Protein AF-A0A4R7STD0-F1 (afdb_monomer_lite)

Radius of gyration: 42.67 Å; chains: 1; bounding box: 155×60×83 Å

pLDDT: mean 72.39, std 19.81, range [34.66, 95.19]

Organism: NCBI:txid48464

Structure (mmCIF, N/CA/C/O backbone):
data_AF-A0A4R7STD0-F1
#
_entry.id   AF-A0A4R7STD0-F1
#
loop_
_atom_site.group_PDB
_atom_site.id
_atom_site.type_symbol
_atom_site.label_atom_id
_atom_site.label_alt_id
_atom_site.label_comp_id
_atom_site.label_asym_id
_atom_site.label_entity_id
_atom_site.label_seq_id
_atom_site.pdbx_PDB_ins_code
_atom_site.Cartn_x
_atom_site.Cartn_y
_atom_site.Cartn_z
_atom_site.occupancy
_atom_site.B_iso_or_equiv
_atom_site.auth_seq_id
_atom_site.auth_comp_id
_atom_site.auth_asym_id
_atom_site.auth_atom_id
_atom_site.pdbx_PDB_model_num
ATOM 1 N N . MET A 1 1 ? 25.710 -25.353 5.456 1.00 42.81 1 MET A N 1
ATOM 2 C CA . MET A 1 1 ? 26.818 -24.928 6.339 1.00 42.81 1 MET A CA 1
ATOM 3 C C . MET A 1 1 ? 26.276 -23.900 7.325 1.00 42.81 1 MET A C 1
ATOM 5 O O . MET A 1 1 ? 25.866 -22.843 6.861 1.00 42.81 1 MET A O 1
ATOM 9 N N . PRO A 1 2 ? 26.175 -24.199 8.631 1.00 42.47 2 PRO A N 1
ATOM 10 C CA . PRO A 1 2 ? 25.720 -23.225 9.617 1.00 42.47 2 PRO A CA 1
ATOM 11 C C . PRO A 1 2 ? 26.906 -22.432 10.186 1.00 42.47 2 PRO A C 1
ATOM 13 O O . PRO A 1 2 ? 27.923 -23.003 10.577 1.00 42.47 2 PRO A O 1
ATOM 16 N N . TRP A 1 3 ? 26.759 -21.110 10.204 1.00 39.00 3 TRP A N 1
ATOM 17 C CA . TRP A 1 3 ? 27.697 -20.154 10.787 1.00 39.00 3 TRP A CA 1
ATOM 18 C C . TRP A 1 3 ? 27.707 -20.270 12.320 1.00 39.00 3 TRP A C 1
ATOM 20 O O . TRP A 1 3 ? 26.656 -20.193 12.956 1.00 39.00 3 TRP A O 1
ATOM 30 N N . ARG A 1 4 ? 28.898 -20.467 12.901 1.00 36.41 4 ARG A N 1
ATOM 31 C CA . ARG A 1 4 ? 29.167 -20.377 14.345 1.00 36.41 4 ARG A CA 1
ATOM 32 C C . ARG A 1 4 ? 29.350 -18.912 14.738 1.00 36.41 4 ARG A C 1
ATOM 34 O O . ARG A 1 4 ? 30.117 -18.202 14.099 1.00 36.41 4 ARG A O 1
ATOM 41 N N . ASN A 1 5 ? 28.673 -18.505 15.808 1.00 40.28 5 ASN A N 1
ATOM 42 C CA . ASN A 1 5 ? 28.901 -17.244 16.503 1.00 40.28 5 ASN A CA 1
ATOM 43 C C . ASN A 1 5 ? 29.848 -17.500 17.681 1.00 40.28 5 ASN A C 1
ATOM 45 O O . ASN A 1 5 ? 29.424 -18.092 18.671 1.00 40.28 5 ASN A O 1
ATOM 49 N N . ASP A 1 6 ? 31.090 -17.029 17.584 1.00 44.56 6 ASP A N 1
ATOM 50 C CA . ASP A 1 6 ? 32.011 -16.946 18.721 1.00 44.56 6 ASP A CA 1
ATOM 51 C C . ASP A 1 6 ? 32.011 -15.502 19.274 1.00 44.56 6 ASP A C 1
ATOM 53 O O . ASP A 1 6 ? 32.139 -14.553 18.494 1.00 44.56 6 ASP A O 1
ATOM 57 N N . PRO A 1 7 ? 31.861 -15.285 20.595 1.00 48.34 7 PRO A N 1
ATOM 58 C CA . PRO A 1 7 ? 31.954 -13.957 21.200 1.00 48.34 7 PRO A CA 1
ATOM 59 C C . PRO A 1 7 ? 33.411 -13.530 21.472 1.00 48.34 7 PRO A C 1
ATOM 61 O O . PRO A 1 7 ? 34.224 -14.295 21.988 1.00 48.34 7 PRO A O 1
ATOM 64 N N . LEU A 1 8 ? 33.724 -12.267 21.154 1.00 49.31 8 LEU A N 1
ATOM 65 C CA . LEU A 1 8 ? 35.025 -11.615 21.371 1.00 49.31 8 LEU A CA 1
ATOM 66 C C . LEU A 1 8 ? 35.349 -11.391 22.871 1.00 49.31 8 LEU A C 1
ATOM 68 O O . LEU A 1 8 ? 34.441 -11.103 23.656 1.00 49.31 8 LEU A O 1
ATOM 72 N N . PRO A 1 9 ? 36.635 -11.446 23.280 1.00 43.09 9 PRO A N 1
ATOM 73 C CA . PRO A 1 9 ? 37.044 -11.361 24.684 1.00 43.09 9 PRO A CA 1
ATOM 74 C C . PRO A 1 9 ? 37.090 -9.921 25.235 1.00 43.09 9 PRO A C 1
ATOM 76 O O . PRO A 1 9 ? 37.744 -9.030 24.692 1.00 43.09 9 PRO A O 1
ATOM 79 N N . GLN A 1 10 ? 36.434 -9.715 26.382 1.00 46.28 10 GLN A N 1
ATOM 80 C CA . GLN A 1 10 ? 36.361 -8.461 27.146 1.00 46.28 10 GLN A CA 1
ATOM 81 C C . GLN A 1 10 ? 37.536 -8.282 28.134 1.00 46.28 10 GLN A C 1
ATOM 83 O O . GLN A 1 10 ? 37.340 -8.310 29.348 1.00 46.28 10 GLN A O 1
ATOM 88 N N . SER A 1 11 ? 38.768 -8.078 27.660 1.00 47.56 11 SER A N 1
ATOM 89 C CA . SER A 1 11 ? 39.938 -7.927 28.560 1.00 47.56 11 SER A CA 1
ATOM 90 C C . SER A 1 11 ? 40.816 -6.687 28.321 1.00 47.56 11 SER A C 1
ATOM 92 O O . SER A 1 11 ? 41.932 -6.610 28.826 1.00 47.56 11 SER A O 1
ATOM 94 N N . GLY A 1 12 ? 40.315 -5.663 27.618 1.00 45.94 12 GLY A N 1
ATOM 95 C CA . GLY A 1 12 ? 41.112 -4.478 27.251 1.00 45.94 12 GLY A CA 1
ATOM 96 C C . GLY A 1 12 ? 41.129 -3.297 28.236 1.00 45.94 12 GLY A C 1
ATOM 97 O O . GLY A 1 12 ? 41.986 -2.428 28.116 1.00 45.94 12 GLY A O 1
ATOM 98 N N . VAL A 1 13 ? 40.211 -3.216 29.207 1.00 46.31 13 VAL A N 1
ATOM 99 C CA . VAL A 1 13 ? 39.983 -1.952 29.952 1.00 46.31 13 VAL A CA 1
ATOM 100 C C . VAL A 1 13 ? 40.689 -1.900 31.317 1.00 46.31 13 VAL A C 1
ATOM 102 O O . VAL A 1 13 ? 40.977 -0.819 31.827 1.00 46.31 13 VAL A O 1
ATOM 105 N N . LEU A 1 14 ? 41.076 -3.042 31.892 1.00 43.78 14 LEU A N 1
ATOM 106 C CA . LEU A 1 14 ? 41.719 -3.090 33.217 1.00 43.78 14 LEU A CA 1
ATOM 107 C C . LEU A 1 14 ? 43.238 -2.832 33.206 1.00 43.78 14 LEU A C 1
ATOM 109 O O . LEU A 1 14 ? 43.820 -2.582 34.259 1.00 43.78 14 LEU A O 1
ATOM 113 N N . ILE A 1 15 ? 43.883 -2.813 32.036 1.00 46.25 15 ILE A N 1
ATOM 114 C CA . ILE A 1 15 ? 45.347 -2.655 31.930 1.00 46.25 15 ILE A CA 1
ATOM 115 C C . ILE A 1 15 ? 45.779 -1.172 31.970 1.00 46.25 15 ILE A C 1
ATOM 117 O O . ILE A 1 15 ? 46.889 -0.855 32.396 1.00 46.25 15 ILE A O 1
ATOM 121 N N . LEU A 1 16 ? 44.891 -0.227 31.640 1.00 45.09 16 LEU A N 1
ATOM 122 C CA . LEU A 1 16 ? 45.234 1.204 31.578 1.00 45.09 16 LEU A CA 1
ATOM 123 C C . LEU A 1 16 ? 45.226 1.921 32.943 1.00 45.09 16 LEU A C 1
ATOM 125 O O . LEU A 1 16 ? 45.957 2.894 33.125 1.00 45.09 16 LEU A O 1
ATOM 129 N N . ALA A 1 17 ? 44.475 1.426 33.932 1.00 43.72 17 ALA A N 1
ATOM 130 C CA . ALA A 1 17 ? 44.382 2.066 35.250 1.00 43.72 17 ALA A CA 1
ATOM 131 C C . ALA A 1 17 ? 45.596 1.782 36.161 1.00 43.72 17 ALA A C 1
ATOM 133 O O . ALA A 1 17 ? 45.966 2.621 36.985 1.00 43.72 17 ALA A O 1
ATOM 134 N N . ALA A 1 18 ? 46.267 0.637 35.990 1.00 46.09 18 ALA A N 1
ATOM 135 C CA . ALA A 1 18 ? 47.443 0.278 36.788 1.00 46.09 18 ALA A CA 1
ATOM 136 C C . ALA A 1 18 ? 48.702 1.075 36.387 1.00 46.09 18 ALA A C 1
ATOM 138 O O . ALA A 1 18 ? 49.561 1.353 37.225 1.00 46.09 18 ALA A O 1
ATOM 139 N N . SER A 1 19 ? 48.793 1.520 35.128 1.00 44.66 19 SER A N 1
ATOM 140 C CA . SER A 1 19 ? 50.001 2.168 34.604 1.00 44.66 19 SER A CA 1
ATOM 141 C C . SER A 1 19 ? 50.164 3.639 35.024 1.00 44.66 19 SER A C 1
ATOM 143 O O . SER A 1 19 ? 51.276 4.167 34.970 1.00 44.66 19 SER A O 1
ATOM 145 N N . PHE A 1 20 ? 49.098 4.310 35.477 1.00 42.81 20 PHE A N 1
ATOM 146 C CA . PHE A 1 20 ? 49.164 5.721 35.887 1.00 42.81 20 PHE A CA 1
ATOM 147 C C . PHE A 1 20 ? 49.632 5.893 37.342 1.00 42.81 20 PHE A C 1
ATOM 149 O O . PHE A 1 20 ? 50.369 6.827 37.657 1.00 42.81 20 PHE A O 1
ATOM 156 N N . LYS A 1 21 ? 49.288 4.944 38.224 1.00 45.09 21 LYS A N 1
ATOM 157 C CA . LYS A 1 21 ? 49.660 4.986 39.650 1.00 45.09 21 LYS A CA 1
ATOM 158 C C . LYS A 1 21 ? 51.155 4.713 39.874 1.00 45.09 21 LYS A C 1
ATOM 160 O O . LYS A 1 21 ? 51.755 5.290 40.775 1.00 45.09 21 LYS A O 1
ATOM 165 N N . ALA A 1 22 ? 51.777 3.917 39.002 1.00 46.56 22 ALA A N 1
ATOM 166 C CA . ALA A 1 22 ? 53.214 3.645 39.049 1.00 46.56 22 ALA A CA 1
ATOM 167 C C . ALA A 1 22 ? 54.076 4.852 38.622 1.00 46.56 22 ALA A C 1
ATOM 169 O O . ALA A 1 22 ? 55.143 5.069 39.187 1.00 46.56 22 ALA A O 1
ATOM 170 N N . ARG A 1 23 ? 53.607 5.693 37.684 1.00 48.28 23 ARG A N 1
ATOM 171 C CA . ARG A 1 23 ? 54.374 6.863 37.206 1.00 48.28 23 ARG A CA 1
ATOM 172 C C . ARG A 1 23 ? 54.420 8.033 38.191 1.00 48.28 23 ARG A C 1
ATOM 174 O O . ARG A 1 23 ? 55.376 8.802 38.154 1.00 48.28 23 ARG A O 1
ATOM 181 N N . PHE A 1 24 ? 53.446 8.154 39.093 1.00 44.19 24 PHE A N 1
ATOM 182 C CA . PHE A 1 24 ? 53.415 9.250 40.070 1.00 44.19 24 PHE A CA 1
ATOM 183 C C . PHE A 1 24 ? 54.364 9.026 41.261 1.00 44.19 24 PHE A C 1
ATOM 185 O O . PHE A 1 24 ? 54.893 9.983 41.822 1.00 44.19 24 PHE A O 1
ATOM 192 N N . LEU A 1 25 ? 54.654 7.767 41.608 1.00 46.09 25 LEU A N 1
ATOM 193 C CA . LEU A 1 25 ? 55.559 7.435 42.715 1.00 46.09 25 LEU A CA 1
ATOM 194 C C . LEU A 1 25 ? 57.046 7.514 42.324 1.00 46.09 25 LEU A C 1
ATOM 196 O O . LEU A 1 25 ? 57.888 7.781 43.179 1.00 46.09 25 LEU A O 1
ATOM 200 N N . THR A 1 26 ? 57.390 7.381 41.038 1.00 46.75 26 THR A N 1
ATOM 201 C CA . THR A 1 26 ? 58.786 7.508 40.575 1.00 46.75 26 THR A CA 1
ATOM 202 C C . THR A 1 26 ? 59.277 8.962 40.529 1.00 46.75 26 THR A C 1
ATOM 204 O O . THR A 1 26 ? 60.460 9.209 40.756 1.00 46.75 26 THR A O 1
ATOM 207 N N . GLN A 1 27 ? 58.400 9.951 40.308 1.00 45.66 27 GLN A N 1
ATOM 208 C CA . GLN A 1 27 ? 58.816 11.364 40.273 1.00 45.66 27 GLN A CA 1
ATOM 209 C C . GLN A 1 27 ? 59.141 11.952 41.657 1.00 45.66 27 GLN A C 1
ATOM 211 O O . GLN A 1 27 ? 59.976 12.851 41.746 1.00 45.66 27 GLN A O 1
ATOM 216 N N . TYR A 1 28 ? 58.573 11.419 42.744 1.00 44.47 28 TYR A N 1
ATOM 217 C CA . TYR A 1 28 ? 58.843 11.928 44.096 1.00 44.47 28 TYR A CA 1
ATOM 218 C C . TYR A 1 28 ? 60.175 11.442 44.692 1.00 44.47 28 TYR A C 1
ATOM 220 O O . TYR A 1 28 ? 60.754 12.134 45.527 1.00 44.47 28 TYR A O 1
ATOM 228 N N . SER A 1 29 ? 60.721 10.312 44.225 1.00 44.81 29 SER A N 1
ATOM 229 C CA . SER A 1 29 ? 62.016 9.797 44.707 1.00 44.81 29 SER A CA 1
ATOM 230 C C . SER A 1 29 ? 63.230 10.475 44.056 1.00 44.81 29 SER A C 1
ATOM 232 O O . SER A 1 29 ? 64.338 10.374 44.578 1.00 44.81 29 SER A O 1
ATOM 234 N N . ILE A 1 30 ? 63.050 11.165 42.924 1.00 45.72 30 ILE A N 1
ATOM 235 C CA . ILE A 1 30 ? 64.154 11.783 42.167 1.00 45.72 30 ILE A CA 1
ATOM 236 C C . ILE A 1 30 ? 64.408 13.238 42.612 1.00 45.72 30 ILE A C 1
ATOM 238 O O . ILE A 1 30 ? 65.498 13.768 42.403 1.00 45.72 30 ILE A O 1
ATOM 242 N N . LEU A 1 31 ? 63.460 13.871 43.316 1.00 44.22 31 LEU A N 1
ATOM 243 C CA . LEU A 1 31 ? 63.611 15.249 43.804 1.00 44.22 31 LEU A CA 1
ATOM 244 C C . LEU A 1 31 ? 64.254 15.382 45.200 1.00 44.22 31 LEU A C 1
ATOM 246 O O . LEU A 1 31 ? 64.616 16.493 45.582 1.00 44.22 31 LEU A O 1
ATOM 250 N N . SER A 1 32 ? 64.454 14.290 45.948 1.00 45.09 32 SER A N 1
ATOM 251 C CA . SER A 1 32 ? 65.069 14.322 47.291 1.00 45.09 32 SER A CA 1
ATOM 252 C C . SER A 1 32 ? 66.560 13.948 47.328 1.00 45.09 32 SER A C 1
ATOM 254 O O . SER A 1 32 ? 67.195 14.099 48.368 1.00 45.09 32 SER A O 1
ATOM 256 N N . SER A 1 33 ? 67.156 13.521 46.204 1.00 44.44 33 SER A N 1
ATOM 257 C CA . SER A 1 33 ? 68.531 12.976 46.150 1.00 44.44 33 SER A CA 1
ATOM 258 C C . SER A 1 33 ? 69.568 13.897 45.471 1.00 44.44 33 SER A C 1
ATOM 260 O O . SER A 1 33 ? 70.687 13.489 45.176 1.00 44.44 33 SER A O 1
ATOM 262 N N . ARG A 1 34 ? 69.243 15.175 45.223 1.00 44.28 34 ARG A N 1
ATOM 263 C CA . ARG A 1 34 ? 70.153 16.121 44.541 1.00 44.28 34 ARG A CA 1
ATOM 264 C C . ARG A 1 34 ? 70.430 17.400 45.339 1.00 44.28 34 ARG A C 1
ATOM 266 O O . ARG A 1 34 ? 70.249 18.501 44.832 1.00 44.28 34 ARG A O 1
ATOM 273 N N . ARG A 1 35 ? 70.904 17.275 46.585 1.00 44.12 35 ARG A N 1
ATOM 274 C CA . ARG A 1 35 ? 71.617 18.359 47.300 1.00 44.12 35 ARG A CA 1
ATOM 275 C C . ARG A 1 35 ? 72.692 17.810 48.245 1.00 44.12 35 ARG A C 1
ATOM 277 O O . ARG A 1 35 ? 72.498 17.790 49.452 1.00 44.12 35 ARG A O 1
ATOM 284 N N . SER A 1 36 ? 73.845 17.428 47.696 1.00 40.44 36 SER A N 1
ATOM 285 C CA . SER A 1 36 ? 75.106 17.341 48.451 1.00 40.44 36 SER A CA 1
ATOM 286 C C . SER A 1 36 ? 76.315 17.246 47.510 1.00 40.44 36 SER A C 1
ATOM 288 O O . SER A 1 36 ? 76.752 16.149 47.184 1.00 40.44 36 SER A O 1
ATOM 290 N N . ALA A 1 37 ? 76.830 18.394 47.053 1.00 41.69 37 ALA A N 1
ATOM 291 C CA . ALA A 1 37 ? 78.246 18.607 46.712 1.00 41.69 37 ALA A CA 1
ATOM 292 C C . ALA A 1 37 ? 78.482 20.098 46.375 1.00 41.69 37 ALA A C 1
ATOM 294 O O . ALA A 1 37 ? 78.030 20.607 45.355 1.00 41.69 37 ALA A O 1
ATOM 295 N N . THR A 1 38 ? 79.133 20.786 47.310 1.00 42.78 38 THR A N 1
ATOM 296 C CA . THR A 1 38 ? 79.698 22.158 47.318 1.00 42.78 38 THR A CA 1
ATOM 297 C C . THR A 1 38 ? 80.931 22.285 46.380 1.00 42.78 38 THR A C 1
ATOM 299 O O . THR A 1 38 ? 81.289 21.251 45.819 1.00 42.78 38 THR A O 1
ATOM 302 N N . PRO A 1 39 ? 81.661 23.431 46.229 1.00 47.16 39 PRO A N 1
ATOM 303 C CA . PRO A 1 39 ? 81.678 24.652 47.061 1.00 47.16 39 PRO A CA 1
ATOM 304 C C . PRO A 1 39 ? 81.818 26.012 46.332 1.00 47.16 39 PRO A C 1
ATOM 306 O O . PRO A 1 39 ? 82.266 26.104 45.195 1.00 47.16 39 PRO A O 1
ATOM 309 N N . GLY A 1 40 ? 81.535 27.105 47.053 1.00 34.66 40 GLY A N 1
ATOM 310 C CA . GLY A 1 40 ? 82.073 28.423 46.703 1.00 34.66 40 GLY A CA 1
ATOM 311 C C . GLY A 1 40 ? 81.291 29.627 47.229 1.00 34.66 40 GLY A C 1
ATOM 312 O O . GLY A 1 40 ? 80.289 30.008 46.641 1.00 34.66 40 GLY A O 1
ATOM 313 N N . ARG A 1 41 ? 81.875 30.296 48.236 1.00 35.66 41 ARG A N 1
ATOM 314 C CA . ARG A 1 41 ? 81.806 31.753 48.493 1.00 35.66 41 ARG A CA 1
ATOM 315 C C . ARG A 1 41 ? 80.722 32.309 49.449 1.00 35.66 41 ARG A C 1
ATOM 317 O O . ARG A 1 41 ? 79.645 32.728 49.057 1.00 35.66 41 ARG A O 1
ATOM 324 N N . SER A 1 42 ? 81.128 32.343 50.726 1.00 40.34 42 SER A N 1
ATOM 325 C CA . SER A 1 42 ? 81.051 33.440 51.721 1.00 40.34 42 SER A CA 1
ATOM 326 C C . SER A 1 42 ? 79.776 34.293 51.878 1.00 40.34 42 SER A C 1
ATOM 328 O O . SER A 1 42 ? 79.516 35.178 51.067 1.00 40.34 42 SER A O 1
ATOM 330 N N . GLY A 1 43 ? 79.123 34.168 53.042 1.00 41.50 43 GLY A N 1
ATOM 331 C CA . GLY A 1 43 ? 78.237 35.195 53.617 1.00 41.50 43 GLY A CA 1
ATOM 332 C C . GLY A 1 43 ? 77.318 34.647 54.727 1.00 41.50 43 GLY A C 1
ATOM 333 O O . GLY A 1 43 ? 76.593 33.689 54.461 1.00 41.50 43 GLY A O 1
ATOM 334 N N . PRO A 1 44 ? 77.345 35.173 55.969 1.00 47.25 44 PRO A N 1
ATOM 335 C CA . PRO A 1 44 ? 76.716 34.530 57.124 1.00 47.25 44 PRO A CA 1
ATOM 336 C C . PRO A 1 44 ? 75.200 34.776 57.245 1.00 47.25 44 PRO A C 1
ATOM 338 O O . PRO A 1 44 ? 74.731 35.894 57.408 1.00 47.25 44 PRO A O 1
ATOM 341 N N . SER A 1 45 ? 74.464 33.664 57.214 1.00 38.09 45 SER A N 1
ATOM 342 C CA . SER A 1 45 ? 73.374 33.260 58.119 1.00 38.09 45 SER A CA 1
ATOM 343 C C . SER A 1 45 ? 72.783 34.297 59.096 1.00 38.09 45 SER A C 1
ATOM 345 O O . SER A 1 45 ? 73.387 34.593 60.125 1.00 38.09 45 SER A O 1
ATOM 347 N N . THR A 1 46 ? 71.481 34.556 58.943 1.00 46.03 46 THR A N 1
ATOM 348 C CA . THR A 1 46 ? 70.514 34.521 60.057 1.00 46.03 46 THR A CA 1
ATOM 349 C C . THR A 1 46 ? 69.338 33.610 59.683 1.00 46.03 46 THR A C 1
ATOM 351 O O . THR A 1 46 ? 68.458 33.959 58.902 1.00 46.03 46 THR A O 1
ATOM 354 N N . ARG A 1 47 ? 69.348 32.380 60.218 1.00 45.53 47 ARG A N 1
ATOM 355 C CA . ARG A 1 47 ? 68.216 31.439 60.167 1.00 45.53 47 ARG A CA 1
ATOM 356 C C . ARG A 1 47 ? 67.153 31.835 61.201 1.00 45.53 47 ARG A C 1
ATOM 358 O O . ARG A 1 47 ? 67.495 31.898 62.380 1.00 45.53 47 ARG A O 1
ATOM 365 N N . PRO A 1 48 ? 65.867 31.936 60.837 1.00 45.03 48 PRO A N 1
ATOM 366 C CA . PRO A 1 48 ? 64.783 31.611 61.751 1.00 45.03 48 PRO A CA 1
ATOM 367 C C . PRO A 1 48 ? 64.543 30.091 61.769 1.00 45.03 48 PRO A C 1
ATOM 369 O O . PRO A 1 48 ? 64.560 29.409 60.745 1.00 45.03 48 PRO A O 1
ATOM 372 N N . SER A 1 49 ? 64.363 29.570 62.981 1.00 46.69 49 SER A N 1
ATOM 373 C CA . SER A 1 49 ? 64.080 28.171 63.310 1.00 46.69 49 SER A CA 1
ATOM 374 C C . SER A 1 49 ? 62.842 27.652 62.567 1.00 46.69 49 SER A C 1
ATOM 376 O O . SER A 1 49 ? 61.712 28.043 62.864 1.00 46.69 49 SER A O 1
ATOM 378 N N . HIS A 1 50 ? 63.050 26.754 61.601 1.00 45.59 50 HIS A N 1
ATOM 379 C CA . HIS A 1 50 ? 61.972 25.958 61.025 1.00 45.59 50 HIS A CA 1
ATOM 380 C C . HIS A 1 50 ? 61.563 24.886 62.038 1.00 45.59 50 HIS A C 1
ATOM 382 O O . HIS A 1 50 ? 62.293 23.922 62.266 1.00 45.59 50 HIS A O 1
ATOM 388 N N . LYS A 1 51 ? 60.374 25.053 62.626 1.00 50.91 51 LYS A N 1
ATOM 389 C CA . LYS A 1 51 ? 59.675 23.977 63.329 1.00 50.91 51 LYS A CA 1
ATOM 390 C C . LYS A 1 51 ? 59.422 22.853 62.324 1.00 50.91 51 LYS A C 1
ATOM 392 O O . LYS A 1 51 ? 58.746 23.050 61.316 1.00 50.91 51 LYS A O 1
ATOM 397 N N . THR A 1 52 ? 60.007 21.693 62.583 1.00 54.91 52 THR A N 1
ATOM 398 C CA . THR A 1 52 ? 59.750 20.461 61.844 1.00 54.91 52 THR A CA 1
ATOM 399 C C . THR A 1 52 ? 58.318 20.026 62.133 1.00 54.91 52 THR A C 1
ATOM 401 O O . THR A 1 52 ? 58.026 19.563 63.234 1.00 54.91 52 THR A O 1
ATOM 404 N N . VAL A 1 53 ? 57.422 20.214 61.164 1.00 57.59 53 VAL A N 1
ATOM 405 C CA . VAL A 1 53 ? 56.085 19.614 61.192 1.00 57.59 53 VAL A CA 1
ATOM 406 C C . VAL A 1 53 ? 56.280 18.103 61.199 1.00 57.59 53 VAL A C 1
ATOM 408 O O . VAL A 1 53 ? 56.938 17.546 60.317 1.00 57.59 53 VAL A O 1
ATOM 411 N N . SER A 1 54 ? 55.784 17.462 62.253 1.00 60.41 54 SER A N 1
ATOM 412 C CA . SER A 1 54 ? 55.896 16.022 62.449 1.00 60.41 54 SER A CA 1
ATOM 413 C C . SER A 1 54 ? 55.180 15.294 61.313 1.00 60.41 54 SER A C 1
ATOM 415 O O . SER A 1 54 ? 54.085 15.681 60.902 1.00 60.41 54 SER A O 1
ATOM 417 N N . SER A 1 55 ? 55.772 14.203 60.828 1.00 58.69 55 SER A N 1
ATOM 418 C CA . SER A 1 55 ? 55.170 13.315 59.826 1.00 58.69 55 SER A CA 1
ATOM 419 C C . SER A 1 55 ? 53.766 12.845 60.224 1.00 58.69 55 SER A C 1
ATOM 421 O O . SER A 1 55 ? 52.937 12.598 59.352 1.00 58.69 55 SER A O 1
ATOM 423 N N . ALA A 1 56 ? 53.463 12.800 61.524 1.00 59.78 56 ALA A N 1
ATOM 424 C CA . ALA A 1 56 ? 52.138 12.479 62.039 1.00 59.78 56 ALA A CA 1
ATOM 425 C C . ALA A 1 56 ? 51.074 13.535 61.682 1.00 59.78 56 ALA A C 1
ATOM 427 O O . ALA A 1 56 ? 49.943 13.177 61.361 1.00 59.78 56 ALA A O 1
ATOM 428 N N . GLU A 1 57 ? 51.424 14.824 61.678 1.00 62.62 57 GLU A N 1
ATOM 429 C CA . GLU A 1 57 ? 50.492 15.905 61.323 1.00 62.62 57 GLU A CA 1
ATOM 430 C C . GLU A 1 57 ? 50.230 15.943 59.814 1.00 62.62 57 GLU A C 1
ATOM 432 O O . GLU A 1 57 ? 49.094 16.150 59.385 1.00 62.62 57 GLU A O 1
ATOM 437 N N . PHE A 1 58 ? 51.253 15.653 59.005 1.00 61.34 58 PHE A N 1
ATOM 438 C CA . PHE A 1 58 ? 51.106 15.547 57.554 1.00 61.34 58 PHE A CA 1
ATOM 439 C C . PHE A 1 58 ? 50.239 14.343 57.155 1.00 61.34 58 PHE A C 1
ATOM 441 O O . PHE A 1 58 ? 49.357 14.468 56.309 1.00 61.34 58 PHE A O 1
ATOM 448 N N . LEU A 1 59 ? 50.423 13.189 57.807 1.00 61.94 59 LEU A N 1
ATOM 449 C CA . LEU A 1 59 ? 49.614 11.993 57.550 1.00 61.94 59 LEU A CA 1
ATOM 450 C C . LEU A 1 59 ? 48.156 12.159 58.002 1.00 61.94 59 LEU A C 1
ATOM 452 O O . LEU A 1 59 ? 47.254 11.694 57.309 1.00 61.94 59 LEU A O 1
ATOM 456 N N . SER A 1 60 ? 47.905 12.868 59.107 1.00 66.31 60 SER A N 1
ATOM 457 C CA . SER A 1 60 ? 46.544 13.214 59.549 1.00 66.31 60 SER A CA 1
ATOM 458 C C . SER A 1 60 ? 45.837 14.139 58.549 1.00 66.31 60 SER A C 1
ATOM 460 O O . SER A 1 60 ? 44.666 13.930 58.223 1.00 66.31 60 SER A O 1
ATOM 462 N N . TRP A 1 61 ? 46.558 15.116 57.993 1.00 65.00 61 TRP A N 1
ATOM 463 C CA . TRP A 1 61 ? 46.026 16.016 56.972 1.00 65.00 61 TRP A CA 1
ATOM 464 C C . TRP A 1 61 ? 45.699 15.282 55.662 1.00 65.00 61 TRP A C 1
ATOM 466 O O . TRP A 1 61 ? 44.614 15.480 55.115 1.00 65.00 61 TRP A O 1
ATOM 476 N N . VAL A 1 62 ? 46.567 14.365 55.217 1.00 63.50 62 VAL A N 1
ATOM 477 C CA . VAL A 1 62 ? 46.328 13.519 54.031 1.00 63.50 62 VAL A CA 1
ATOM 478 C C . VAL A 1 62 ? 45.146 12.565 54.250 1.00 63.50 62 VAL A C 1
ATOM 480 O O . VAL A 1 62 ? 44.276 12.463 53.386 1.00 63.50 62 VAL A O 1
ATOM 483 N N . ALA A 1 63 ? 45.037 11.934 55.423 1.00 61.12 63 ALA A N 1
ATOM 484 C CA . ALA A 1 63 ? 43.915 11.050 55.750 1.00 61.12 63 ALA A CA 1
ATOM 485 C C . ALA A 1 63 ? 42.567 11.795 55.797 1.00 61.12 63 ALA A C 1
ATOM 487 O O . ALA A 1 63 ? 41.536 11.261 55.387 1.00 61.12 63 ALA A O 1
ATOM 488 N N . LYS A 1 64 ? 42.566 13.061 56.234 1.00 59.25 64 LYS A N 1
ATOM 489 C CA . LYS A 1 64 ? 41.372 13.920 56.233 1.00 59.25 64 LYS A CA 1
ATOM 490 C C . LYS A 1 64 ? 40.966 14.369 54.824 1.00 59.25 64 LYS A C 1
ATOM 492 O O . LYS A 1 64 ? 39.805 14.710 54.602 1.00 59.25 64 LYS A O 1
ATOM 497 N N . GLN A 1 65 ? 41.895 14.344 53.871 1.00 53.22 65 GLN A N 1
ATOM 498 C CA . GLN A 1 65 ? 41.658 14.750 52.489 1.00 53.22 65 GLN A CA 1
ATOM 499 C C . GLN A 1 65 ? 40.982 13.653 51.656 1.00 53.22 65 GLN A C 1
ATOM 501 O O . GLN A 1 65 ? 40.199 13.977 50.766 1.00 53.22 65 GLN A O 1
ATOM 506 N N . GLU A 1 66 ? 41.179 12.371 51.973 1.00 49.06 66 GLU A N 1
ATOM 507 C CA . GLU A 1 66 ? 40.507 11.282 51.249 1.00 49.06 66 GLU A CA 1
ATOM 508 C C . GLU A 1 66 ? 39.008 11.168 51.581 1.00 49.06 66 GLU A C 1
ATOM 510 O O . GLU A 1 66 ? 38.213 10.809 50.716 1.00 49.06 66 GLU A O 1
ATOM 515 N N . ALA A 1 67 ? 38.572 11.576 52.777 1.00 54.78 67 ALA A N 1
ATOM 516 C CA . ALA A 1 67 ? 37.166 11.476 53.190 1.00 54.78 67 ALA A CA 1
ATOM 517 C C . ALA A 1 67 ? 36.202 12.414 52.425 1.00 54.78 67 ALA A C 1
ATOM 519 O O . ALA A 1 67 ? 34.995 12.184 52.414 1.00 54.78 67 ALA A O 1
ATOM 520 N N . ILE A 1 68 ? 36.715 13.457 51.762 1.00 57.38 68 ILE A N 1
ATOM 521 C CA . ILE A 1 68 ? 35.900 14.485 51.086 1.00 57.38 68 ILE A CA 1
ATOM 522 C C . ILE A 1 68 ? 35.723 14.188 49.581 1.00 57.38 68 ILE A C 1
ATOM 524 O O . ILE A 1 68 ? 34.771 14.660 48.962 1.00 57.38 68 ILE A O 1
ATOM 528 N N . TRP A 1 69 ? 36.576 13.348 48.983 1.00 50.38 69 TRP A N 1
ATOM 529 C CA . TRP A 1 69 ? 36.546 13.038 47.541 1.00 50.38 69 TRP A CA 1
ATOM 530 C C . TRP A 1 69 ? 35.733 11.784 47.167 1.00 50.38 69 TRP A C 1
ATOM 532 O O . TRP A 1 69 ? 35.390 11.587 45.996 1.00 50.38 69 TRP A O 1
ATOM 542 N N . PHE A 1 70 ? 35.371 10.948 48.143 1.00 49.75 70 PHE A N 1
ATOM 543 C CA . PHE A 1 70 ? 34.583 9.734 47.907 1.00 49.75 70 PHE A CA 1
ATOM 544 C C . PHE A 1 70 ? 33.121 9.951 47.447 1.00 49.75 70 PHE A C 1
ATOM 546 O O . PHE A 1 70 ? 32.688 9.190 46.575 1.00 49.75 70 PHE A O 1
ATOM 553 N N . PRO A 1 71 ? 32.346 10.954 47.918 1.00 53.56 71 PRO A N 1
ATOM 554 C CA . PRO A 1 71 ? 30.941 11.074 47.511 1.00 53.56 71 PRO A CA 1
ATOM 555 C C . PRO A 1 71 ? 30.758 11.647 46.093 1.00 53.56 71 PRO A C 1
ATOM 557 O O . PRO A 1 71 ? 29.843 11.247 45.376 1.00 53.56 71 PRO A O 1
ATOM 560 N N . ILE A 1 72 ? 31.655 12.528 45.636 1.00 58.25 72 ILE A N 1
ATOM 561 C CA . ILE A 1 72 ? 31.521 13.230 44.343 1.00 58.25 72 ILE A CA 1
ATOM 562 C C . ILE A 1 72 ? 31.739 12.276 43.156 1.00 58.25 72 ILE A C 1
ATOM 564 O O . ILE A 1 72 ? 31.034 12.339 42.148 1.00 58.25 72 ILE A O 1
ATOM 568 N N . THR A 1 73 ? 32.669 11.328 43.289 1.00 57.12 73 THR A N 1
ATOM 569 C CA . THR A 1 73 ? 32.957 10.338 42.237 1.00 57.12 73 THR A CA 1
ATOM 570 C C . THR A 1 73 ? 31.871 9.265 42.109 1.00 57.12 73 THR A C 1
ATOM 572 O O . THR A 1 73 ? 31.662 8.736 41.016 1.00 57.12 73 THR A O 1
ATOM 575 N N . HIS A 1 74 ? 31.129 8.981 43.185 1.00 60.34 74 HIS A N 1
ATOM 576 C CA . HIS A 1 74 ? 30.000 8.045 43.164 1.00 60.34 74 HIS A CA 1
ATOM 577 C C . HIS A 1 74 ? 28.746 8.662 42.535 1.00 60.34 74 HIS A C 1
ATOM 579 O O . HIS A 1 74 ? 28.072 7.992 41.752 1.00 60.34 74 HIS A O 1
ATOM 585 N N . MET A 1 75 ? 28.474 9.950 42.778 1.00 64.06 75 MET A N 1
ATOM 586 C CA . MET A 1 75 ? 27.333 10.640 42.159 1.00 64.06 75 MET A CA 1
ATOM 587 C C . MET A 1 75 ? 27.487 10.780 40.640 1.00 64.06 75 MET A C 1
ATOM 589 O O . MET A 1 75 ? 26.516 10.601 39.910 1.00 64.06 75 MET A O 1
ATOM 593 N N . HIS A 1 76 ? 28.703 11.017 40.136 1.00 64.12 76 HIS A N 1
ATOM 594 C CA . HIS A 1 76 ? 28.946 11.086 38.690 1.00 64.12 76 HIS A CA 1
ATOM 595 C C . HIS A 1 76 ? 28.815 9.722 37.999 1.00 64.12 76 HIS A C 1
ATOM 597 O O . HIS A 1 76 ? 28.255 9.636 36.909 1.00 64.12 76 HIS A O 1
ATOM 603 N N . ARG A 1 77 ? 29.265 8.637 38.645 1.00 68.00 77 ARG A N 1
ATOM 604 C CA . ARG A 1 77 ? 29.101 7.270 38.120 1.00 68.00 77 ARG A CA 1
ATOM 605 C C . ARG A 1 77 ? 27.637 6.826 38.104 1.00 68.00 77 ARG A C 1
ATOM 607 O O . ARG A 1 77 ? 27.223 6.182 37.145 1.00 68.00 77 ARG A O 1
ATOM 614 N N . LEU A 1 78 ? 26.849 7.215 39.109 1.00 72.50 78 LEU A N 1
ATOM 615 C CA . LEU A 1 78 ? 25.406 6.952 39.139 1.00 72.50 78 LEU A CA 1
ATOM 616 C C . LEU A 1 78 ? 24.642 7.765 38.087 1.00 72.50 78 LEU A C 1
ATOM 618 O O . LEU A 1 78 ? 23.781 7.213 37.410 1.00 72.50 78 LEU A O 1
ATOM 622 N N . LEU A 1 79 ? 24.988 9.040 37.889 1.00 72.69 79 LEU A N 1
ATOM 623 C CA . LEU A 1 79 ? 24.357 9.884 36.870 1.00 72.69 79 LEU A CA 1
ATOM 624 C C . LEU A 1 79 ? 24.644 9.378 35.444 1.00 72.69 79 LEU A C 1
ATOM 626 O O . LEU A 1 79 ? 23.744 9.335 34.608 1.00 72.69 79 LEU A O 1
ATOM 630 N N . LEU A 1 80 ? 25.875 8.932 35.178 1.00 71.00 80 LEU A N 1
ATOM 631 C CA . LEU A 1 80 ? 26.266 8.389 33.874 1.00 71.00 80 LEU A CA 1
ATOM 632 C C . LEU A 1 80 ? 25.619 7.018 33.612 1.00 71.00 80 LEU A C 1
ATOM 634 O O . LEU A 1 80 ? 25.190 6.753 32.494 1.00 71.00 80 LEU A O 1
ATOM 638 N N . ALA A 1 81 ? 25.454 6.185 34.646 1.00 71.81 81 ALA A N 1
ATOM 639 C CA . ALA A 1 81 ? 24.691 4.939 34.549 1.00 71.81 81 ALA A CA 1
ATOM 640 C C . ALA A 1 81 ? 23.192 5.188 34.288 1.00 71.81 81 ALA A C 1
ATOM 642 O O . ALA A 1 81 ? 22.590 4.503 33.463 1.00 71.81 81 ALA A O 1
ATOM 643 N N . PHE A 1 82 ? 22.593 6.200 34.924 1.00 69.69 82 PHE A N 1
ATOM 644 C CA . PHE A 1 82 ? 21.183 6.552 34.724 1.00 69.69 82 PHE A CA 1
ATOM 645 C C . PHE A 1 82 ? 20.906 7.118 33.316 1.00 69.69 82 PHE A C 1
ATOM 647 O O . PHE A 1 82 ? 19.884 6.806 32.699 1.00 69.69 82 PHE A O 1
ATOM 654 N N . LEU A 1 83 ? 21.849 7.884 32.757 1.00 68.19 83 LEU A N 1
ATOM 655 C CA . LEU A 1 83 ? 21.780 8.371 31.374 1.00 68.19 83 LEU A CA 1
ATOM 656 C C . LEU A 1 83 ? 21.892 7.222 30.350 1.00 68.19 83 LEU A C 1
ATOM 658 O O . LEU A 1 83 ? 21.242 7.242 29.308 1.00 68.19 83 LEU A O 1
ATOM 662 N N . LEU A 1 84 ? 22.684 6.192 30.657 1.00 62.72 84 LEU A N 1
ATOM 663 C CA . LEU A 1 84 ? 22.887 5.046 29.767 1.00 62.72 84 LEU A CA 1
ATOM 664 C C . LEU A 1 84 ? 21.675 4.099 29.759 1.00 62.72 84 LEU A C 1
ATOM 666 O O . LEU A 1 84 ? 21.343 3.541 28.718 1.00 62.72 84 LEU A O 1
ATOM 670 N N . ILE A 1 85 ? 20.960 3.974 30.882 1.00 62.16 85 ILE A N 1
ATOM 671 C CA . ILE A 1 85 ? 19.741 3.150 30.983 1.00 62.16 85 ILE A CA 1
ATOM 672 C C . ILE A 1 85 ? 18.542 3.823 30.294 1.00 62.16 85 ILE A C 1
ATOM 674 O O . ILE A 1 85 ? 17.738 3.145 29.658 1.00 62.16 85 ILE A O 1
ATOM 678 N N . THR A 1 86 ? 18.431 5.152 30.354 1.00 61.56 86 THR A N 1
ATOM 679 C CA . THR A 1 86 ? 17.336 5.881 29.683 1.00 61.56 86 THR A CA 1
ATOM 680 C C . THR A 1 86 ? 17.524 5.994 28.164 1.00 61.56 86 THR A C 1
ATOM 682 O O . THR A 1 86 ? 16.535 6.103 27.442 1.00 61.56 86 THR A O 1
ATOM 685 N N . GLY A 1 87 ? 18.758 5.886 27.655 1.00 59.78 87 GLY A N 1
ATOM 686 C CA . GLY A 1 87 ? 19.053 5.929 26.217 1.00 59.78 87 GLY A CA 1
ATOM 687 C C . GLY A 1 87 ? 18.663 4.674 25.423 1.00 59.78 87 GLY A C 1
ATOM 688 O O . GLY A 1 87 ? 18.398 4.781 24.229 1.00 59.78 87 GLY A O 1
ATOM 689 N N . LEU A 1 88 ? 18.591 3.493 26.054 1.00 57.44 88 LEU A N 1
ATOM 690 C CA . LEU A 1 88 ? 18.259 2.238 25.354 1.00 57.44 88 LEU A CA 1
ATOM 691 C C . LEU A 1 88 ? 16.750 1.974 25.214 1.00 57.44 88 LEU A C 1
ATOM 693 O O . LEU A 1 88 ? 16.363 1.067 24.482 1.00 57.44 88 LEU A O 1
ATOM 697 N N . SER A 1 89 ? 15.895 2.754 25.883 1.00 56.69 89 SER A N 1
ATOM 698 C CA . SER A 1 89 ? 14.436 2.547 25.878 1.00 56.69 89 SER A CA 1
ATOM 699 C C . SER A 1 89 ? 13.687 3.413 24.856 1.00 56.69 89 SER A C 1
ATOM 701 O O . SER A 1 89 ? 12.461 3.502 24.879 1.00 56.69 89 SER A O 1
ATOM 703 N N . ALA A 1 90 ? 14.407 4.072 23.947 1.00 55.66 90 ALA A N 1
ATOM 704 C CA . ALA A 1 90 ? 13.816 4.785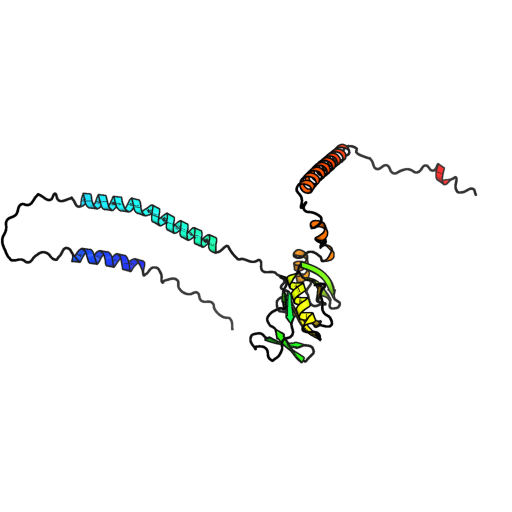 22.825 1.00 55.66 90 ALA A CA 1
ATOM 705 C C . ALA A 1 90 ? 14.045 3.972 21.545 1.00 55.66 90 ALA A C 1
ATOM 707 O O . ALA A 1 90 ? 15.184 3.724 21.167 1.00 55.66 90 ALA A O 1
ATOM 708 N N . CYS A 1 91 ? 12.957 3.620 20.855 1.00 48.59 91 CYS A N 1
ATOM 709 C CA . CYS A 1 91 ? 12.927 2.959 19.541 1.00 48.59 91 CYS A CA 1
ATOM 710 C C . CYS A 1 91 ? 12.860 1.417 19.544 1.00 48.59 91 CYS A C 1
ATOM 712 O O . CYS A 1 91 ? 13.630 0.733 18.875 1.00 48.59 91 CYS A O 1
ATOM 714 N N . GLN A 1 92 ? 11.860 0.850 20.221 1.00 51.72 92 GLN A N 1
ATOM 715 C CA . GLN A 1 92 ? 11.224 -0.370 19.716 1.00 51.72 92 GLN A CA 1
ATOM 716 C C . GLN A 1 92 ? 9.902 0.035 19.069 1.00 51.72 92 GLN A C 1
ATOM 718 O O . GLN A 1 92 ? 8.881 0.171 19.737 1.00 51.72 92 GLN A O 1
ATOM 723 N N . THR A 1 93 ? 9.929 0.293 17.761 1.00 59.91 93 THR A N 1
ATOM 724 C CA . THR A 1 93 ? 8.691 0.340 16.984 1.00 59.91 93 THR A CA 1
ATOM 725 C C . THR A 1 93 ? 8.081 -1.064 16.998 1.00 59.91 93 THR A C 1
ATOM 727 O O . THR A 1 93 ? 8.808 -2.039 16.766 1.00 59.91 93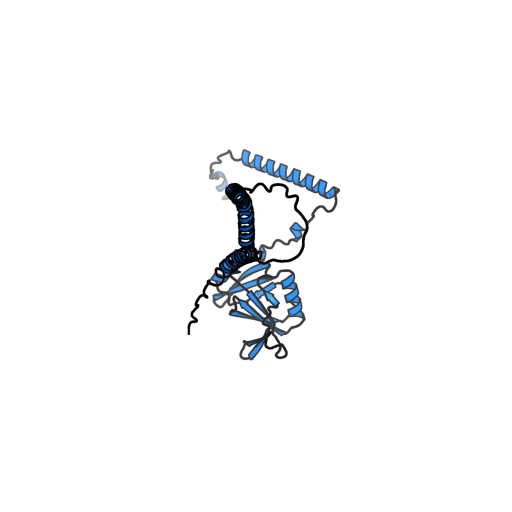 THR A O 1
ATOM 730 N N . PRO A 1 94 ? 6.780 -1.216 17.306 1.00 60.66 94 PRO A N 1
ATOM 731 C CA . PRO A 1 94 ? 6.131 -2.513 17.195 1.00 60.66 94 PRO A CA 1
ATOM 732 C C . PRO A 1 94 ? 6.319 -3.010 15.759 1.00 60.66 94 PRO A C 1
ATOM 734 O O . PRO A 1 94 ? 6.048 -2.291 14.798 1.00 60.66 94 PRO A O 1
ATOM 737 N N . LYS A 1 95 ? 6.877 -4.215 15.609 1.00 60.19 95 LYS A N 1
ATOM 738 C CA . LYS A 1 95 ? 7.042 -4.827 14.292 1.00 60.19 95 LYS A CA 1
ATOM 739 C C . LYS A 1 95 ? 5.660 -5.229 13.811 1.00 60.19 95 LYS A C 1
ATOM 741 O O . LYS A 1 95 ? 5.042 -6.119 14.391 1.00 60.19 95 LYS A O 1
ATOM 746 N N . ASP A 1 96 ? 5.191 -4.564 12.767 1.00 67.62 96 ASP A N 1
ATOM 747 C CA . ASP A 1 96 ? 3.935 -4.920 12.129 1.00 67.62 96 ASP A CA 1
ATOM 748 C C . ASP A 1 96 ? 3.999 -6.372 11.653 1.00 67.62 96 ASP A C 1
ATOM 750 O O . ASP A 1 96 ? 4.885 -6.752 10.886 1.00 67.62 96 ASP A O 1
ATOM 754 N N . LYS A 1 97 ? 3.058 -7.195 12.133 1.00 80.06 97 LYS A N 1
ATOM 755 C CA . LYS A 1 97 ? 2.948 -8.613 11.754 1.00 80.06 97 LYS A CA 1
ATOM 756 C C . LYS A 1 97 ? 2.638 -8.780 10.260 1.00 80.06 97 LYS A C 1
ATOM 758 O O . LYS A 1 97 ? 2.911 -9.829 9.675 1.00 80.06 97 LYS A O 1
ATOM 763 N N . VAL A 1 98 ? 2.084 -7.732 9.652 1.00 86.56 98 VAL A N 1
ATOM 764 C CA . VAL A 1 98 ? 1.672 -7.690 8.254 1.00 86.56 98 VAL A CA 1
ATOM 765 C C . VAL A 1 98 ? 2.313 -6.496 7.570 1.00 86.56 98 VAL A C 1
ATOM 767 O O . VAL A 1 98 ? 2.046 -5.353 7.934 1.00 86.56 98 VAL A O 1
ATOM 770 N N . ILE A 1 99 ? 3.145 -6.767 6.567 1.00 91.19 99 ILE A N 1
ATOM 771 C CA . ILE A 1 99 ? 3.777 -5.751 5.731 1.00 91.19 99 ILE A CA 1
ATOM 772 C C . ILE A 1 99 ? 3.388 -6.012 4.278 1.00 91.19 99 ILE A C 1
ATOM 774 O O . ILE A 1 99 ? 3.956 -6.861 3.595 1.00 91.19 99 ILE A O 1
ATOM 778 N N . ILE A 1 100 ? 2.417 -5.247 3.809 1.00 92.31 100 ILE A N 1
ATOM 779 C CA . ILE A 1 100 ? 2.028 -5.095 2.411 1.00 92.31 100 ILE A CA 1
ATOM 780 C C . ILE A 1 100 ? 2.856 -3.965 1.796 1.00 92.31 100 ILE A C 1
ATOM 782 O O . ILE A 1 100 ? 2.902 -2.852 2.330 1.00 92.31 100 ILE A O 1
ATOM 786 N N . THR A 1 101 ? 3.498 -4.248 0.668 1.00 94.31 101 THR A N 1
ATOM 787 C CA . THR A 1 101 ? 4.235 -3.272 -0.143 1.00 94.31 101 THR A CA 1
ATOM 788 C C . THR A 1 101 ? 3.851 -3.415 -1.604 1.00 94.31 101 THR A C 1
ATOM 790 O O . THR A 1 101 ? 3.730 -4.536 -2.098 1.00 94.31 101 THR A O 1
ATOM 793 N N . VAL A 1 102 ? 3.676 -2.290 -2.291 1.00 94.75 102 VAL A N 1
ATOM 794 C CA . VAL A 1 102 ? 3.336 -2.269 -3.715 1.00 94.75 102 VAL A CA 1
ATOM 795 C C . VAL A 1 102 ? 4.479 -1.639 -4.490 1.00 94.75 102 VAL A C 1
ATOM 797 O O . VAL A 1 102 ? 4.928 -0.538 -4.173 1.00 94.75 102 VAL A O 1
ATOM 800 N N . HIS A 1 103 ? 4.962 -2.359 -5.495 1.00 94.62 103 HIS A N 1
ATOM 801 C CA . HIS A 1 103 ? 6.129 -2.000 -6.292 1.00 94.62 103 HIS A CA 1
ATOM 802 C C . HIS A 1 103 ? 5.700 -1.718 -7.724 1.00 94.62 103 HIS A C 1
ATOM 804 O O . HIS A 1 103 ? 4.951 -2.503 -8.311 1.00 94.62 103 HIS A O 1
ATOM 810 N N . SER A 1 104 ? 6.183 -0.614 -8.291 1.00 94.50 104 SER A N 1
ATOM 811 C CA . SER A 1 104 ? 5.952 -0.296 -9.698 1.00 94.50 104 SER A CA 1
ATOM 812 C C . SER A 1 104 ? 6.925 -1.035 -10.608 1.00 94.50 104 SER A C 1
ATOM 814 O O . SER A 1 104 ? 8.039 -1.417 -10.216 1.00 94.50 104 SER A O 1
ATOM 816 N N . GLN A 1 105 ? 6.494 -1.228 -11.851 1.00 93.94 105 GLN A N 1
ATOM 817 C CA . GLN A 1 105 ? 7.359 -1.725 -12.903 1.00 93.94 105 GLN A CA 1
ATOM 818 C C . GLN A 1 105 ? 8.537 -0.756 -13.108 1.00 93.94 105 GLN A C 1
ATOM 820 O O . GLN A 1 105 ? 8.404 0.470 -13.117 1.00 93.94 105 GLN A O 1
ATOM 825 N N . GLY A 1 106 ? 9.730 -1.331 -13.198 1.00 91.38 106 GLY A N 1
ATOM 826 C CA . GLY A 1 106 ? 10.959 -0.622 -13.521 1.00 91.38 106 GLY A CA 1
ATOM 827 C C . GLY A 1 106 ? 11.297 -0.762 -14.999 1.00 91.38 106 GLY A C 1
ATOM 828 O O . GLY A 1 106 ? 10.668 -1.518 -15.742 1.00 91.38 106 GLY A O 1
ATOM 829 N N . THR A 1 107 ? 12.338 -0.056 -15.413 1.00 90.25 107 THR A N 1
ATOM 830 C CA . THR A 1 107 ? 12.924 -0.190 -16.748 1.00 90.25 107 THR A CA 1
ATOM 831 C C . THR A 1 107 ? 14.302 -0.838 -16.652 1.00 90.25 107 THR A C 1
ATOM 833 O O . THR A 1 107 ? 14.967 -0.753 -15.622 1.00 90.25 107 THR A O 1
ATOM 836 N N . ASP A 1 108 ? 14.774 -1.474 -17.726 1.00 88.19 108 ASP A N 1
ATOM 837 C CA . ASP A 1 108 ? 16.143 -2.021 -17.771 1.00 88.19 108 ASP A CA 1
ATOM 838 C C . ASP A 1 108 ? 17.236 -0.934 -17.774 1.00 88.19 108 ASP A C 1
ATOM 840 O O . ASP A 1 108 ? 18.411 -1.247 -17.593 1.00 88.19 108 ASP A O 1
ATOM 844 N N . MET A 1 109 ? 16.858 0.336 -17.963 1.00 88.81 109 MET A N 1
ATOM 845 C CA . MET A 1 109 ? 17.764 1.487 -17.891 1.00 88.81 109 MET A CA 1
ATOM 846 C C . MET A 1 109 ? 18.022 1.956 -16.453 1.00 88.81 109 MET A C 1
ATOM 848 O O . MET A 1 109 ? 18.942 2.742 -16.220 1.00 88.81 109 MET A O 1
ATOM 852 N N . ASP A 1 110 ? 17.220 1.493 -15.493 1.00 88.00 110 ASP A N 1
ATOM 853 C CA . ASP A 1 110 ? 17.392 1.827 -14.085 1.00 88.00 110 ASP A CA 1
ATOM 854 C C . ASP A 1 110 ? 18.621 1.115 -13.490 1.00 88.00 110 ASP A C 1
ATOM 856 O O . ASP A 1 110 ? 19.079 0.073 -13.964 1.00 88.00 110 ASP A O 1
ATOM 860 N N . SER A 1 111 ? 19.179 1.678 -12.414 1.00 90.38 111 SER A N 1
ATOM 861 C CA . SER A 1 111 ? 20.369 1.111 -11.775 1.00 90.38 111 SER A CA 1
ATOM 862 C C . SER A 1 111 ? 20.104 -0.324 -11.293 1.00 90.38 111 SER A C 1
ATOM 864 O O . SER A 1 111 ? 19.113 -0.549 -10.596 1.00 90.38 111 SER A O 1
ATOM 866 N N . PRO A 1 112 ? 21.013 -1.294 -11.520 1.00 88.38 112 PRO A N 1
ATOM 867 C CA . PRO A 1 112 ? 20.855 -2.669 -11.032 1.00 88.38 112 PRO A CA 1
ATOM 868 C C . PRO A 1 112 ? 20.655 -2.785 -9.513 1.00 88.38 112 PRO A C 1
ATOM 870 O O . PRO A 1 112 ? 20.153 -3.793 -9.031 1.00 88.38 112 PRO A O 1
ATOM 873 N N . LYS A 1 113 ? 21.049 -1.760 -8.744 1.00 91.12 113 LYS A N 1
ATOM 874 C CA . LYS A 1 113 ? 20.845 -1.699 -7.288 1.00 91.12 113 LYS A CA 1
ATOM 875 C C . LYS A 1 113 ? 19.434 -1.283 -6.880 1.00 91.12 113 LYS A C 1
ATOM 877 O O . LYS A 1 113 ? 19.096 -1.426 -5.712 1.00 91.12 113 LYS A O 1
ATOM 882 N N . THR A 1 114 ? 18.650 -0.725 -7.796 1.00 90.69 114 THR A N 1
ATOM 883 C CA . THR A 1 114 ? 17.290 -0.226 -7.546 1.00 90.69 114 THR A CA 1
ATOM 884 C C . THR A 1 114 ? 16.221 -1.091 -8.196 1.00 90.69 114 THR A C 1
ATOM 886 O O . THR A 1 114 ? 15.037 -0.838 -7.981 1.00 90.69 114 THR A O 1
ATOM 889 N N . ILE A 1 115 ? 16.616 -2.113 -8.959 1.00 93.56 115 ILE A N 1
ATOM 890 C CA . ILE A 1 115 ? 15.706 -3.005 -9.672 1.00 93.56 115 ILE A CA 1
ATOM 891 C C . ILE A 1 115 ? 15.937 -4.469 -9.326 1.00 93.56 115 ILE A C 1
ATOM 893 O O . ILE A 1 115 ? 17.035 -4.887 -8.969 1.00 93.56 115 ILE A O 1
ATOM 897 N N . PHE A 1 116 ? 14.896 -5.269 -9.499 1.00 92.38 116 PHE A N 1
ATOM 898 C CA . PHE A 1 116 ? 14.978 -6.720 -9.460 1.00 92.38 116 PHE A CA 1
ATOM 899 C C . PHE A 1 116 ? 14.074 -7.324 -10.531 1.00 92.38 116 PHE A C 1
ATOM 901 O O . PHE A 1 116 ? 13.085 -6.729 -10.959 1.00 92.38 116 PHE A O 1
ATOM 908 N N . ARG A 1 117 ? 14.441 -8.518 -10.994 1.00 91.75 117 ARG A N 1
ATOM 909 C CA . ARG A 1 117 ? 13.776 -9.200 -12.106 1.00 91.75 117 ARG A CA 1
ATOM 910 C C . ARG A 1 117 ? 12.912 -10.340 -11.590 1.00 91.75 117 ARG A C 1
ATOM 912 O O . ARG A 1 117 ? 13.365 -11.134 -10.764 1.00 91.75 117 ARG A O 1
ATOM 919 N N . ARG A 1 118 ? 11.681 -10.442 -12.091 1.00 90.44 118 ARG A N 1
ATOM 920 C CA . ARG A 1 118 ? 10.758 -11.542 -11.787 1.00 90.44 118 ARG A CA 1
ATOM 921 C C . ARG A 1 118 ? 10.063 -12.037 -13.055 1.00 90.44 118 ARG A C 1
ATOM 923 O O . ARG A 1 118 ? 9.656 -11.217 -13.875 1.00 90.44 118 ARG A O 1
ATOM 930 N N . PRO A 1 119 ? 9.907 -13.358 -13.228 1.00 89.88 119 PRO A N 1
ATOM 931 C CA . PRO A 1 119 ? 9.084 -13.894 -14.299 1.00 89.88 119 PRO A CA 1
ATOM 932 C C . PRO A 1 119 ? 7.605 -13.664 -13.964 1.00 89.88 119 PRO A C 1
ATOM 934 O O . PRO A 1 119 ? 7.112 -14.165 -12.958 1.00 89.88 119 PRO A O 1
ATOM 937 N N . VAL A 1 120 ? 6.903 -12.915 -14.808 1.00 86.81 120 VAL A N 1
ATOM 938 C CA . VAL A 1 120 ? 5.459 -12.670 -14.726 1.00 86.81 120 VAL A CA 1
ATOM 939 C C . VAL A 1 120 ? 4.854 -13.107 -16.052 1.00 86.81 120 VAL A C 1
ATOM 941 O O . VAL A 1 120 ? 5.267 -12.633 -17.110 1.00 86.81 120 VAL A O 1
ATOM 944 N N . ASN A 1 121 ? 3.911 -14.051 -16.020 1.00 84.19 121 ASN A N 1
ATOM 945 C CA . ASN A 1 121 ? 3.267 -14.601 -17.222 1.00 84.19 121 ASN A CA 1
ATOM 946 C C . ASN A 1 121 ? 4.272 -15.096 -18.289 1.00 84.19 121 ASN A C 1
ATOM 948 O O . ASN A 1 121 ? 4.109 -14.849 -19.482 1.00 84.19 121 ASN A O 1
ATOM 952 N N . GLY A 1 122 ? 5.361 -15.741 -17.852 1.00 85.38 122 GLY A N 1
ATOM 953 C CA . GLY A 1 122 ? 6.410 -16.266 -18.738 1.00 85.38 122 GLY A CA 1
ATOM 954 C C . GLY A 1 122 ? 7.365 -15.215 -19.320 1.00 85.38 122 GLY A C 1
ATOM 955 O O . GLY A 1 122 ? 8.260 -15.571 -20.082 1.00 85.38 122 GLY A O 1
ATOM 956 N N . ARG A 1 123 ? 7.220 -13.933 -18.958 1.00 87.50 123 ARG A N 1
ATOM 957 C CA . ARG A 1 123 ? 8.132 -12.850 -19.355 1.00 87.50 123 ARG A CA 1
ATOM 958 C C . ARG A 1 123 ? 8.895 -12.331 -18.145 1.00 87.50 123 ARG A C 1
ATOM 960 O O . ARG A 1 123 ? 8.310 -12.093 -17.094 1.00 87.50 123 ARG A O 1
ATOM 967 N N . THR A 1 124 ? 10.201 -12.130 -18.283 1.00 89.69 124 THR A N 1
ATOM 968 C CA . THR A 1 124 ? 11.005 -11.513 -17.222 1.00 89.69 124 THR A CA 1
ATOM 969 C C . THR A 1 124 ? 10.717 -10.018 -17.189 1.00 89.69 124 THR A C 1
ATOM 971 O O . THR A 1 124 ? 11.136 -9.290 -18.083 1.00 89.69 124 THR A O 1
ATOM 974 N N . MET A 1 125 ? 9.992 -9.572 -16.169 1.00 91.81 125 MET A N 1
ATOM 975 C CA . MET A 1 125 ? 9.703 -8.162 -15.930 1.00 91.81 125 MET A CA 1
ATOM 976 C C . MET A 1 125 ? 10.639 -7.600 -14.864 1.00 91.81 125 MET A C 1
ATOM 978 O O . MET A 1 125 ? 11.084 -8.310 -13.956 1.00 91.81 125 MET A O 1
ATOM 982 N N . VAL A 1 126 ? 10.945 -6.315 -14.997 1.00 93.75 126 VAL A N 1
ATOM 983 C CA . VAL A 1 126 ? 11.770 -5.558 -14.059 1.00 93.75 126 VAL A CA 1
ATOM 984 C C . VAL A 1 126 ? 10.850 -4.785 -13.125 1.00 93.75 126 VAL A C 1
ATOM 986 O O . VAL A 1 126 ? 9.913 -4.134 -13.577 1.00 93.75 126 VAL A O 1
ATOM 989 N N . PHE A 1 127 ? 11.133 -4.825 -11.830 1.00 94.69 127 PHE A N 1
ATOM 990 C CA . PHE A 1 127 ? 10.412 -4.077 -10.806 1.00 94.69 127 PHE A CA 1
ATOM 991 C C . PHE A 1 127 ? 11.382 -3.247 -9.981 1.00 94.69 127 PHE A C 1
ATOM 993 O O . PHE A 1 127 ? 12.544 -3.626 -9.810 1.00 94.69 127 PHE A O 1
ATOM 1000 N N . LYS A 1 128 ? 10.906 -2.120 -9.455 1.00 94.00 128 LYS A N 1
ATOM 1001 C CA . LYS A 1 128 ? 11.687 -1.283 -8.542 1.00 94.00 128 LYS A CA 1
ATOM 1002 C C . LYS A 1 128 ? 11.670 -1.875 -7.143 1.00 94.00 128 LYS A C 1
ATOM 1004 O O . LYS A 1 128 ? 10.625 -2.297 -6.676 1.00 94.00 128 LYS A O 1
ATOM 1009 N N . ILE A 1 129 ? 12.817 -1.866 -6.465 1.00 92.62 129 ILE A N 1
ATOM 1010 C CA . ILE A 1 129 ? 12.955 -2.326 -5.069 1.00 92.62 129 ILE A CA 1
ATOM 1011 C C . ILE A 1 129 ? 12.229 -1.386 -4.095 1.00 92.62 129 ILE A C 1
ATOM 1013 O O . ILE A 1 129 ? 11.787 -1.811 -3.029 1.00 92.62 129 ILE A O 1
ATOM 1017 N N . ILE A 1 130 ? 12.152 -0.099 -4.440 1.00 93.12 130 ILE A N 1
ATOM 1018 C CA . ILE A 1 130 ? 11.500 0.913 -3.613 1.00 93.12 130 ILE A CA 1
ATOM 1019 C C . ILE A 1 130 ? 9.987 0.816 -3.844 1.00 93.12 130 ILE A C 1
ATOM 1021 O O . ILE A 1 130 ? 9.552 1.006 -4.983 1.00 93.12 130 ILE A O 1
ATOM 1025 N N . PRO A 1 131 ? 9.189 0.554 -2.795 1.00 94.25 131 PRO A N 1
ATOM 1026 C CA . PRO A 1 131 ? 7.744 0.508 -2.930 1.00 94.25 131 PRO A CA 1
ATOM 1027 C C . PRO A 1 131 ? 7.169 1.915 -3.118 1.00 94.25 131 PRO A C 1
ATOM 1029 O O . PRO A 1 131 ? 7.629 2.871 -2.492 1.00 94.25 131 PRO A O 1
ATOM 1032 N N . GLU A 1 132 ? 6.122 2.025 -3.931 1.00 93.50 132 GLU A N 1
ATOM 1033 C CA . GLU A 1 132 ? 5.381 3.277 -4.136 1.00 93.50 132 GLU A CA 1
ATOM 1034 C C . GLU A 1 132 ? 4.569 3.646 -2.889 1.00 93.50 132 GLU A C 1
ATOM 1036 O O . GLU A 1 132 ? 4.494 4.806 -2.479 1.00 93.50 132 GLU A O 1
ATOM 1041 N N . PHE A 1 133 ? 3.992 2.632 -2.245 1.00 94.25 133 PHE A N 1
ATOM 1042 C CA . PHE A 1 133 ? 3.353 2.748 -0.943 1.00 94.25 133 PHE A CA 1
ATOM 1043 C C . PHE A 1 133 ? 3.436 1.424 -0.178 1.00 94.25 133 PHE A C 1
ATOM 1045 O O . PHE A 1 133 ? 3.656 0.343 -0.737 1.00 94.25 133 PHE A O 1
ATOM 1052 N N . SER A 1 134 ? 3.289 1.525 1.139 1.00 93.38 134 SER A N 1
ATOM 1053 C CA . SER A 1 134 ? 3.370 0.403 2.068 1.00 93.38 134 SER A CA 1
ATOM 1054 C C . SER A 1 134 ? 2.203 0.426 3.053 1.00 93.38 134 SER A C 1
ATOM 1056 O O . SER A 1 134 ? 1.374 1.334 3.047 1.00 93.38 134 SER A O 1
ATOM 1058 N N . THR A 1 135 ? 2.170 -0.558 3.948 1.00 91.94 135 THR A N 1
ATOM 1059 C CA . THR A 1 135 ? 1.161 -0.686 5.017 1.00 91.94 135 THR A CA 1
ATOM 1060 C C . THR A 1 135 ? 1.067 0.532 5.936 1.00 91.94 135 THR A C 1
ATOM 1062 O O . THR A 1 135 ? 0.022 0.774 6.532 1.00 91.94 135 THR A O 1
ATOM 1065 N N . GLN A 1 136 ? 2.124 1.344 6.018 1.00 90.50 136 GLN A N 1
ATOM 1066 C CA . GLN A 1 136 ? 2.109 2.592 6.789 1.00 90.50 136 GLN A CA 1
ATOM 1067 C C . GLN A 1 136 ? 1.137 3.633 6.218 1.00 90.50 136 GLN A C 1
ATOM 1069 O O . GLN A 1 136 ? 0.689 4.506 6.949 1.00 90.50 136 GLN A O 1
ATOM 1074 N N . SER A 1 137 ? 0.812 3.529 4.930 1.00 91.94 137 SER A N 1
ATOM 1075 C CA . SER A 1 137 ? -0.118 4.411 4.222 1.00 91.94 137 SER A CA 1
ATOM 1076 C C . SER A 1 137 ? -1.535 3.836 4.142 1.00 91.94 137 SER A C 1
ATOM 1078 O O . SER A 1 137 ? -2.347 4.318 3.360 1.00 91.94 137 SER A O 1
ATOM 1080 N N . VAL A 1 138 ? -1.853 2.789 4.910 1.00 92.50 138 VAL A N 1
ATOM 1081 C CA . VAL A 1 138 ? -3.194 2.189 4.952 1.00 92.50 138 VAL A CA 1
ATOM 1082 C C . VAL A 1 138 ? -3.992 2.803 6.098 1.00 92.50 138 VAL A C 1
ATOM 1084 O O . VAL A 1 138 ? -3.544 2.804 7.242 1.00 92.50 138 VAL A O 1
ATOM 1087 N N . SER A 1 139 ? -5.187 3.307 5.786 1.00 92.19 139 SER A N 1
ATOM 1088 C CA . SER A 1 139 ? -6.111 3.914 6.755 1.00 92.19 139 SER A CA 1
ATOM 1089 C C . SER A 1 139 ? -7.201 2.950 7.225 1.00 92.19 139 SER A C 1
ATOM 1091 O O . SER A 1 139 ? -7.534 2.929 8.407 1.00 92.19 139 SER A O 1
ATOM 1093 N N . ALA A 1 140 ? -7.739 2.135 6.318 1.00 92.00 140 ALA A N 1
ATOM 1094 C CA . ALA A 1 140 ? -8.755 1.133 6.612 1.00 92.00 140 ALA A CA 1
ATOM 1095 C C . ALA A 1 140 ? -8.676 -0.026 5.628 1.00 92.00 140 ALA A C 1
ATOM 1097 O O . ALA A 1 140 ? -8.113 0.100 4.535 1.00 92.00 140 ALA A O 1
ATOM 1098 N N . ILE A 1 141 ? -9.275 -1.144 6.019 1.00 92.88 141 ILE A N 1
ATOM 1099 C CA . ILE A 1 141 ? -9.264 -2.374 5.234 1.00 92.88 141 ILE A CA 1
ATOM 1100 C C . ILE A 1 141 ? -10.670 -2.945 5.087 1.00 92.88 141 ILE A C 1
ATOM 1102 O O . ILE A 1 141 ? -11.553 -2.723 5.915 1.00 92.88 141 ILE A O 1
ATOM 1106 N N . HIS A 1 142 ? -10.889 -3.685 4.015 1.00 93.06 142 HIS A N 1
ATOM 1107 C CA . HIS A 1 142 ? -12.070 -4.504 3.829 1.00 93.06 142 HIS A CA 1
ATOM 1108 C C . HIS A 1 142 ? -11.641 -5.835 3.233 1.00 93.06 142 HIS A C 1
ATOM 1110 O O . HIS A 1 142 ? -10.935 -5.877 2.230 1.00 93.06 142 HIS A O 1
ATOM 1116 N N . THR A 1 143 ? -12.027 -6.914 3.890 1.00 93.00 143 THR A N 1
ATOM 1117 C CA . THR A 1 143 ? -11.592 -8.273 3.594 1.00 93.00 143 THR A CA 1
ATOM 1118 C C . THR A 1 143 ? -12.730 -8.996 2.884 1.00 93.00 143 THR A C 1
ATOM 1120 O O . THR A 1 143 ? -13.903 -8.798 3.208 1.00 93.00 143 THR A O 1
ATOM 1123 N N . PHE A 1 144 ? -12.401 -9.817 1.891 1.00 93.19 144 PHE A N 1
ATOM 1124 C CA . PHE A 1 144 ? -13.382 -10.631 1.179 1.00 93.19 144 PHE A CA 1
ATOM 1125 C C . PHE A 1 144 ? -12.797 -12.006 0.838 1.00 93.19 144 PHE A C 1
ATOM 1127 O O . PHE A 1 144 ? -11.586 -12.129 0.637 1.00 93.19 144 PHE A O 1
ATOM 1134 N N . PRO A 1 145 ? -13.622 -13.063 0.802 1.00 93.25 145 PRO A N 1
ATOM 1135 C CA . PRO A 1 145 ? -13.169 -14.377 0.363 1.00 93.25 145 PRO A CA 1
ATOM 1136 C C . PRO A 1 145 ? -12.882 -14.357 -1.146 1.00 93.25 145 PRO A C 1
ATOM 1138 O O . PRO A 1 145 ? -13.675 -13.817 -1.915 1.00 93.25 145 PRO A O 1
ATOM 1141 N N . ALA A 1 146 ? -11.756 -14.935 -1.563 1.00 91.69 146 ALA A N 1
ATOM 1142 C CA . ALA A 1 146 ? -11.398 -15.125 -2.967 1.00 91.69 146 ALA A CA 1
ATOM 1143 C C . ALA A 1 146 ? -11.705 -16.563 -3.423 1.00 91.69 146 ALA A C 1
ATOM 1145 O O . ALA A 1 146 ? -11.731 -17.491 -2.612 1.00 91.69 146 ALA A O 1
ATOM 1146 N N . ASP A 1 147 ? -11.867 -16.756 -4.732 1.00 88.56 147 ASP A N 1
ATOM 1147 C CA . ASP A 1 147 ? -12.258 -18.044 -5.331 1.00 88.56 147 ASP A CA 1
ATOM 1148 C C . ASP A 1 147 ? -11.247 -19.175 -5.062 1.00 88.56 147 ASP A C 1
ATOM 1150 O O . ASP A 1 147 ? -11.619 -20.338 -4.930 1.00 88.56 147 ASP A O 1
ATOM 1154 N N . ASP A 1 148 ? -9.967 -18.825 -4.905 1.00 85.06 148 ASP A N 1
ATOM 1155 C CA . ASP A 1 148 ? -8.860 -19.760 -4.654 1.00 85.06 148 ASP A CA 1
ATOM 1156 C C . ASP A 1 148 ? -8.828 -20.296 -3.199 1.00 85.06 148 ASP A C 1
ATOM 1158 O O . ASP A 1 148 ? -7.865 -20.950 -2.795 1.00 85.06 148 ASP A O 1
ATOM 1162 N N . GLY A 1 149 ? -9.829 -19.973 -2.367 1.00 84.94 149 GLY A N 1
ATOM 1163 C CA . GLY A 1 149 ? -9.860 -20.310 -0.933 1.00 84.94 149 GLY A CA 1
ATOM 1164 C C . GLY A 1 149 ? -8.921 -19.455 -0.070 1.00 84.94 149 GLY A C 1
ATOM 1165 O O . GLY A 1 149 ? -8.762 -19.701 1.125 1.00 84.94 149 GLY A O 1
ATOM 1166 N N . THR A 1 150 ? -8.297 -18.443 -0.674 1.00 91.12 150 THR A N 1
ATOM 1167 C CA . THR A 1 150 ? -7.552 -17.387 0.024 1.00 91.12 150 THR A CA 1
ATOM 1168 C C . THR A 1 150 ? -8.443 -16.164 0.221 1.00 91.12 150 THR A C 1
ATOM 1170 O O . THR A 1 150 ? -9.593 -16.149 -0.212 1.00 91.12 150 THR A O 1
ATOM 1173 N N . TYR A 1 151 ? -7.930 -15.129 0.876 1.00 92.75 151 TYR A N 1
ATOM 1174 C CA . TYR A 1 151 ? -8.648 -13.871 1.035 1.00 92.75 151 TYR A CA 1
ATOM 1175 C C . TYR A 1 151 ? -8.060 -12.790 0.131 1.00 92.75 151 TYR A C 1
ATOM 1177 O O . TYR A 1 151 ? -6.843 -12.720 -0.085 1.00 92.75 151 TYR A O 1
ATOM 1185 N N . GLY A 1 152 ? -8.947 -11.946 -0.380 1.00 92.94 152 GLY A N 1
ATOM 1186 C CA . GLY A 1 152 ? -8.630 -10.658 -0.971 1.00 92.94 152 GLY A CA 1
ATOM 1187 C C . GLY A 1 152 ? -8.842 -9.535 0.041 1.00 92.94 152 GLY A C 1
ATOM 1188 O O . GLY A 1 152 ? -9.559 -9.680 1.039 1.00 92.94 152 GLY A O 1
ATOM 1189 N N . VAL A 1 153 ? -8.180 -8.406 -0.195 1.00 93.50 153 VAL A N 1
ATOM 1190 C CA . VAL A 1 153 ? -8.271 -7.227 0.669 1.00 93.50 153 VAL A CA 1
ATOM 1191 C C . VAL A 1 153 ? -8.339 -5.965 -0.174 1.00 93.50 153 VAL A C 1
ATOM 1193 O O . VAL A 1 153 ? -7.444 -5.678 -0.968 1.00 93.50 153 VAL A O 1
ATOM 1196 N N . SER A 1 154 ? -9.370 -5.165 0.060 1.00 93.69 154 SER A N 1
ATOM 1197 C CA . SER A 1 154 ? -9.442 -3.774 -0.366 1.00 93.69 154 SER A CA 1
ATOM 1198 C C . SER A 1 154 ? -8.844 -2.883 0.718 1.00 93.69 154 SER A C 1
ATOM 1200 O O . SER A 1 154 ? -9.266 -2.894 1.873 1.00 93.69 154 SER A O 1
ATOM 1202 N N . LEU A 1 155 ? -7.842 -2.103 0.342 1.00 93.56 155 LEU A N 1
ATOM 1203 C CA . LEU A 1 155 ? -7.129 -1.160 1.187 1.00 93.56 155 LEU A CA 1
ATOM 1204 C C . LEU A 1 155 ? -7.597 0.247 0.838 1.00 93.56 155 LEU A C 1
ATOM 1206 O O . LEU A 1 155 ? -7.522 0.665 -0.318 1.00 93.56 155 LEU A O 1
ATOM 1210 N N . LYS A 1 156 ? -8.031 1.001 1.841 1.00 93.94 156 LYS A N 1
ATOM 1211 C CA . LYS A 1 156 ? -8.212 2.444 1.716 1.00 93.94 156 LYS A CA 1
ATOM 1212 C C . LYS A 1 156 ? -6.938 3.130 2.175 1.00 93.94 156 LYS A C 1
ATOM 1214 O O . LYS A 1 156 ? -6.561 3.036 3.347 1.00 93.94 156 LYS A O 1
ATOM 1219 N N . LEU A 1 157 ? -6.275 3.814 1.259 1.00 94.50 157 LEU A N 1
ATOM 1220 C CA . LEU A 1 157 ? -5.036 4.522 1.530 1.00 94.50 157 LEU A CA 1
ATOM 1221 C C . LEU A 1 157 ? -5.304 5.843 2.262 1.00 94.50 157 LEU A C 1
ATOM 1223 O O . LEU A 1 157 ? -6.386 6.423 2.178 1.00 94.50 157 LEU A O 1
ATOM 1227 N N . ASP A 1 158 ? -4.307 6.308 3.005 1.00 94.06 158 ASP A N 1
ATOM 1228 C CA . ASP A 1 158 ? -4.269 7.652 3.572 1.00 94.06 158 ASP A CA 1
ATOM 1229 C C . ASP A 1 158 ? -4.051 8.710 2.471 1.00 94.06 158 ASP A C 1
ATOM 1231 O O . ASP A 1 158 ? -3.936 8.400 1.282 1.00 94.06 158 ASP A O 1
ATOM 1235 N N . PHE A 1 159 ? -3.984 9.988 2.851 1.00 92.81 159 PHE A N 1
ATOM 1236 C CA . PHE A 1 159 ? -3.768 11.076 1.892 1.00 92.81 159 PHE A CA 1
ATOM 1237 C C . PHE A 1 159 ? -2.456 10.909 1.106 1.00 92.81 159 PHE A C 1
ATOM 1239 O O . PHE A 1 159 ? -2.432 11.087 -0.111 1.00 92.81 159 PHE A O 1
ATOM 1246 N N . LYS A 1 160 ? -1.375 10.505 1.787 1.00 93.62 160 LYS A N 1
ATOM 1247 C CA . LYS A 1 160 ? -0.054 10.323 1.175 1.00 93.62 160 LYS A CA 1
ATOM 1248 C C . LYS A 1 160 ? -0.049 9.162 0.178 1.00 93.62 160 LYS A C 1
ATOM 1250 O O . LYS A 1 160 ? 0.430 9.322 -0.940 1.00 93.62 160 LYS A O 1
ATOM 1255 N N . GLY A 1 161 ? -0.593 8.012 0.565 1.00 93.81 161 GLY A N 1
ATOM 1256 C CA . GLY A 1 161 ? -0.703 6.824 -0.274 1.00 93.81 161 GLY A CA 1
ATOM 1257 C C . GLY A 1 161 ? -1.637 7.042 -1.456 1.00 93.81 161 GLY A C 1
ATOM 1258 O O . GLY A 1 161 ? -1.305 6.641 -2.567 1.00 93.81 161 GLY A O 1
ATOM 1259 N N . THR A 1 162 ? -2.752 7.749 -1.250 1.00 94.94 162 THR A N 1
ATOM 1260 C CA . THR A 1 162 ? -3.675 8.134 -2.328 1.00 94.94 162 THR A CA 1
ATOM 1261 C C . THR A 1 162 ? -2.981 9.017 -3.359 1.00 94.94 162 THR A C 1
ATOM 1263 O O . THR A 1 162 ? -3.094 8.761 -4.554 1.00 94.94 162 THR A O 1
ATOM 1266 N N . GLN A 1 163 ? -2.212 10.016 -2.915 1.00 95.19 163 GLN A N 1
ATOM 1267 C CA . GLN A 1 163 ? -1.455 10.883 -3.816 1.00 95.19 163 GLN A CA 1
ATOM 1268 C C . GLN A 1 163 ? -0.368 10.111 -4.578 1.00 95.19 163 GLN A C 1
ATOM 1270 O O . GLN A 1 163 ? -0.230 10.294 -5.786 1.00 95.19 163 GLN A O 1
ATOM 1275 N N . SER A 1 164 ? 0.378 9.225 -3.909 1.00 94.44 164 SER A N 1
ATOM 1276 C CA . SER A 1 164 ? 1.355 8.357 -4.581 1.00 94.44 164 SER A CA 1
ATOM 1277 C C . SER A 1 164 ? 0.693 7.465 -5.635 1.00 94.44 164 SER A C 1
ATOM 1279 O O . SER A 1 164 ? 1.187 7.377 -6.758 1.00 94.44 164 SER A O 1
ATOM 1281 N N . LEU A 1 165 ? -0.440 6.835 -5.307 1.00 94.62 165 LEU A N 1
ATOM 1282 C CA . LEU A 1 165 ? -1.177 5.970 -6.230 1.00 94.62 165 LEU A CA 1
ATOM 1283 C C . LEU A 1 165 ? -1.712 6.748 -7.442 1.00 94.62 165 LEU A C 1
ATOM 1285 O O . LEU A 1 165 ? -1.550 6.297 -8.576 1.00 94.62 165 LEU A O 1
ATOM 1289 N N . ASP A 1 166 ? -2.296 7.927 -7.228 1.00 95.06 166 ASP A N 1
ATOM 1290 C CA . ASP A 1 166 ? -2.802 8.787 -8.305 1.00 95.06 166 ASP A CA 1
ATOM 1291 C C . ASP A 1 166 ? -1.667 9.221 -9.249 1.00 95.06 166 ASP A C 1
ATOM 1293 O O . ASP A 1 166 ? -1.798 9.133 -10.469 1.00 95.06 166 ASP A O 1
ATOM 1297 N N . ILE A 1 167 ? -0.501 9.593 -8.709 1.00 94.81 167 ILE A N 1
ATOM 1298 C CA . ILE A 1 167 ? 0.673 9.958 -9.516 1.00 94.81 167 ILE A CA 1
ATOM 1299 C C . ILE A 1 167 ? 1.163 8.765 -10.345 1.00 94.81 167 ILE A C 1
ATOM 1301 O O . ILE A 1 167 ? 1.364 8.899 -11.553 1.00 94.81 167 ILE A O 1
ATOM 1305 N N . VAL A 1 168 ? 1.348 7.596 -9.728 1.00 93.81 168 VAL A N 1
ATOM 1306 C CA . VAL A 1 168 ? 1.869 6.407 -10.423 1.00 93.81 168 VAL A CA 1
ATOM 1307 C C . VAL A 1 168 ? 0.916 5.965 -11.528 1.00 93.81 168 VAL A C 1
ATOM 1309 O O . VAL A 1 168 ? 1.350 5.733 -12.657 1.00 93.81 168 VAL A O 1
ATOM 1312 N N . THR A 1 169 ? -0.382 5.910 -11.235 1.00 94.81 169 THR A N 1
ATOM 1313 C CA . THR A 1 169 ? -1.393 5.468 -12.204 1.00 94.81 169 THR A CA 1
ATOM 1314 C C . THR A 1 169 ? -1.586 6.454 -13.359 1.00 94.81 169 THR A C 1
ATOM 1316 O O . THR A 1 169 ? -1.853 6.025 -14.480 1.00 94.81 169 THR A O 1
ATOM 1319 N N . ARG A 1 170 ? -1.378 7.762 -13.140 1.00 95.06 170 ARG A N 1
ATOM 1320 C CA . ARG A 1 170 ? -1.385 8.780 -14.210 1.00 95.06 170 ARG A CA 1
ATOM 1321 C C . ARG A 1 170 ? -0.141 8.756 -15.085 1.00 95.06 170 ARG A C 1
ATOM 1323 O O . ARG A 1 170 ? -0.249 8.925 -16.295 1.00 95.06 170 ARG A O 1
ATOM 1330 N N . LEU A 1 171 ? 1.039 8.620 -14.482 1.00 93.88 171 LEU A N 1
ATOM 1331 C CA . LEU A 1 171 ? 2.307 8.719 -15.209 1.00 93.88 171 LEU A CA 1
ATOM 1332 C C . LEU A 1 171 ? 2.609 7.467 -16.033 1.00 93.88 171 LEU A C 1
ATOM 1334 O O . LEU A 1 171 ? 3.342 7.551 -17.016 1.00 93.88 171 LEU A O 1
ATOM 1338 N N . ARG A 1 172 ? 2.100 6.310 -15.601 1.00 92.50 172 ARG A N 1
ATOM 1339 C CA . ARG A 1 172 ? 2.502 4.994 -16.111 1.00 92.50 172 ARG A CA 1
ATOM 1340 C C . ARG A 1 172 ? 1.295 4.101 -16.430 1.00 92.50 172 ARG A C 1
ATOM 1342 O O . ARG A 1 172 ? 1.175 3.007 -15.877 1.00 92.50 172 ARG A O 1
ATOM 1349 N N . PRO A 1 173 ? 0.376 4.535 -17.312 1.00 93.38 173 PRO A N 1
ATOM 1350 C CA . PRO A 1 173 ? -0.730 3.685 -17.728 1.00 93.38 173 PRO A CA 1
ATOM 1351 C C . PRO A 1 173 ? -0.205 2.457 -18.485 1.00 93.38 173 PRO A C 1
ATOM 1353 O O . PRO A 1 173 ? 0.727 2.540 -19.285 1.00 93.38 173 PRO A O 1
ATOM 1356 N N . GLY A 1 174 ? -0.815 1.304 -18.242 1.00 91.44 174 GLY A N 1
ATOM 1357 C CA . GLY A 1 174 ? -0.480 0.031 -18.871 1.00 91.44 174 GLY A CA 1
ATOM 1358 C C . GLY A 1 174 ? 0.665 -0.747 -18.218 1.00 91.44 174 GLY A C 1
ATOM 1359 O O . GLY A 1 174 ? 0.834 -1.917 -18.574 1.00 91.44 174 GLY A O 1
ATOM 1360 N N . GLU A 1 175 ? 1.409 -0.149 -17.279 1.00 92.50 175 GLU A N 1
ATOM 1361 C CA . GLU A 1 175 ? 2.416 -0.842 -16.464 1.00 92.50 175 GLU A CA 1
ATOM 1362 C C . GLU A 1 175 ? 1.767 -1.742 -15.398 1.00 92.50 175 GLU A C 1
ATOM 1364 O O . GLU A 1 175 ? 0.571 -1.649 -15.105 1.00 92.50 175 GLU A O 1
ATOM 1369 N N . ILE A 1 176 ? 2.566 -2.642 -14.822 1.00 93.50 176 ILE A N 1
ATOM 1370 C CA . ILE A 1 176 ? 2.124 -3.584 -13.791 1.00 93.50 176 ILE A CA 1
ATOM 1371 C C . ILE A 1 176 ? 2.600 -3.132 -12.409 1.00 93.50 176 ILE A C 1
ATOM 1373 O O . ILE A 1 176 ? 3.779 -2.860 -12.184 1.00 93.50 176 ILE A O 1
ATOM 1377 N N . LEU A 1 177 ? 1.670 -3.117 -11.462 1.00 93.94 177 LEU A N 1
ATOM 1378 C CA . LEU A 1 177 ? 1.927 -3.017 -10.036 1.00 93.94 177 LEU A CA 1
ATOM 1379 C C . LEU A 1 177 ? 2.001 -4.418 -9.445 1.00 93.94 177 LEU A C 1
ATOM 1381 O O . LEU A 1 177 ? 1.112 -5.245 -9.642 1.00 93.94 177 LEU A O 1
ATOM 1385 N N . MET A 1 178 ? 3.064 -4.680 -8.700 1.00 94.06 178 MET A N 1
ATOM 1386 C CA . MET A 1 178 ? 3.240 -5.937 -7.992 1.00 94.06 178 MET A CA 1
ATOM 1387 C C . MET A 1 178 ? 3.024 -5.719 -6.503 1.00 94.06 178 MET A C 1
ATOM 1389 O O . MET A 1 178 ? 3.715 -4.913 -5.875 1.00 94.06 178 MET A O 1
ATOM 1393 N N . THR A 1 179 ? 2.115 -6.496 -5.933 1.00 94.19 179 THR A N 1
ATOM 1394 C CA . THR A 1 179 ? 1.852 -6.498 -4.498 1.00 94.19 179 THR A CA 1
ATOM 1395 C C . THR A 1 179 ? 2.648 -7.609 -3.835 1.00 94.19 179 THR A C 1
ATOM 1397 O O . THR A 1 179 ? 2.571 -8.778 -4.224 1.00 94.19 179 THR A O 1
ATOM 1400 N N . MET A 1 180 ? 3.392 -7.247 -2.795 1.00 93.31 180 MET A N 1
ATOM 1401 C CA . MET A 1 180 ? 4.067 -8.190 -1.918 1.00 93.31 180 MET A CA 1
ATOM 1402 C C . MET A 1 180 ? 3.529 -8.104 -0.503 1.00 93.31 180 MET A C 1
ATOM 1404 O O . MET A 1 180 ? 3.329 -7.011 0.025 1.00 93.31 180 MET A O 1
ATOM 1408 N N . VAL A 1 181 ? 3.399 -9.260 0.134 1.00 91.81 181 VAL A N 1
ATOM 1409 C CA . VAL A 1 181 ? 2.993 -9.402 1.528 1.00 91.81 181 VAL A CA 1
ATOM 1410 C C . VAL A 1 181 ? 4.078 -10.180 2.260 1.00 91.81 181 VAL A C 1
ATOM 1412 O O . VAL A 1 181 ? 4.409 -11.302 1.883 1.00 91.81 181 VAL A O 1
ATOM 1415 N N . ASN A 1 182 ? 4.695 -9.566 3.270 1.00 90.88 182 ASN A N 1
ATOM 1416 C CA . ASN A 1 182 ? 5.824 -10.125 4.025 1.00 90.88 182 ASN A CA 1
ATOM 1417 C C . ASN A 1 182 ? 6.982 -10.624 3.128 1.00 90.88 182 ASN A C 1
ATOM 1419 O O . ASN A 1 182 ? 7.676 -11.582 3.458 1.00 90.88 182 ASN A O 1
ATOM 1423 N N . GLY A 1 183 ? 7.186 -9.974 1.975 1.00 86.75 183 GLY A N 1
ATOM 1424 C CA . GLY A 1 183 ? 8.216 -10.326 0.988 1.00 86.75 183 GLY A CA 1
ATOM 1425 C C . GLY A 1 183 ? 7.831 -11.441 0.005 1.00 86.75 183 GLY A C 1
ATOM 1426 O O . GLY A 1 183 ? 8.589 -11.707 -0.929 1.00 86.75 183 GLY A O 1
ATOM 1427 N N . ALA A 1 184 ? 6.663 -12.066 0.166 1.00 90.50 184 ALA A N 1
ATOM 1428 C CA . ALA A 1 184 ? 6.095 -12.978 -0.821 1.00 90.50 184 ALA A CA 1
ATOM 1429 C C . ALA A 1 184 ? 5.285 -12.191 -1.857 1.00 90.50 184 ALA A C 1
ATOM 1431 O O . ALA A 1 184 ? 4.554 -11.269 -1.504 1.00 90.50 184 ALA A O 1
ATOM 1432 N N . VAL A 1 185 ? 5.412 -12.546 -3.136 1.00 90.88 185 VAL A N 1
ATOM 1433 C CA . VAL A 1 185 ? 4.615 -11.929 -4.203 1.00 90.88 185 VAL A CA 1
ATOM 1434 C C . VAL A 1 185 ? 3.235 -12.568 -4.210 1.00 90.88 185 VAL A C 1
ATOM 1436 O O . VAL A 1 185 ? 3.131 -13.792 -4.242 1.00 90.88 185 VAL A O 1
ATOM 1439 N N . VAL A 1 186 ? 2.205 -11.731 -4.173 1.00 90.75 186 VAL A N 1
ATOM 1440 C CA . VAL A 1 186 ? 0.819 -12.164 -3.993 1.00 90.75 186 VAL A CA 1
ATOM 1441 C C . VAL A 1 186 ? -0.010 -11.894 -5.242 1.00 90.75 186 VAL A C 1
ATOM 1443 O O . VAL A 1 186 ? -0.696 -12.792 -5.720 1.00 90.75 186 VAL A O 1
ATOM 1446 N N . ASP A 1 187 ? 0.092 -10.686 -5.801 1.00 90.44 187 ASP A N 1
ATOM 1447 C CA . ASP A 1 187 ? -0.759 -10.276 -6.916 1.00 90.44 187 ASP A CA 1
ATOM 1448 C C . ASP A 1 187 ? -0.042 -9.331 -7.889 1.00 90.44 187 ASP A C 1
ATOM 1450 O O . ASP A 1 187 ? 0.892 -8.608 -7.513 1.00 90.44 187 ASP A O 1
ATOM 1454 N N . TYR A 1 188 ? -0.510 -9.335 -9.136 1.00 92.44 188 TYR A N 1
ATOM 1455 C CA . TYR A 1 188 ? -0.056 -8.467 -10.220 1.00 92.44 188 TYR A CA 1
ATOM 1456 C C . TYR A 1 188 ? -1.255 -7.725 -10.801 1.00 92.44 188 TYR A C 1
ATOM 1458 O O . TYR A 1 188 ? -2.110 -8.321 -11.452 1.00 92.44 188 TYR A O 1
ATOM 1466 N N . VAL A 1 189 ? -1.288 -6.410 -10.615 1.00 91.81 189 VAL A N 1
ATOM 1467 C CA . VAL A 1 189 ? -2.384 -5.554 -11.070 1.00 91.81 189 VAL A CA 1
ATOM 1468 C C . VAL A 1 189 ? -1.886 -4.678 -12.207 1.00 91.81 189 VAL A C 1
ATOM 1470 O O . VAL A 1 189 ? -0.889 -3.973 -12.065 1.00 91.81 189 VAL A O 1
ATOM 1473 N N . ARG A 1 190 ? -2.570 -4.707 -13.349 1.00 93.31 190 ARG A N 1
ATOM 1474 C CA . ARG A 1 190 ? -2.272 -3.801 -14.459 1.00 93.31 190 ARG A CA 1
ATOM 1475 C C . ARG A 1 190 ? -2.960 -2.457 -14.237 1.00 93.31 190 ARG A C 1
ATOM 1477 O O . ARG A 1 190 ? -4.105 -2.407 -13.801 1.00 93.31 190 ARG A O 1
ATOM 1484 N N . ILE A 1 191 ? -2.254 -1.374 -14.540 1.00 94.00 191 ILE A N 1
ATOM 1485 C CA . ILE A 1 191 ? -2.809 -0.024 -14.482 1.00 94.00 191 ILE A CA 1
ATOM 1486 C C . ILE A 1 191 ? -3.597 0.233 -15.765 1.00 94.00 191 ILE A C 1
ATOM 1488 O O . ILE A 1 191 ? -3.001 0.406 -16.825 1.00 94.00 191 ILE A O 1
ATOM 1492 N N . ASP A 1 192 ? -4.919 0.314 -15.667 1.00 92.56 192 ASP A N 1
ATOM 1493 C CA . ASP A 1 192 ? -5.766 0.652 -16.817 1.00 92.56 192 ASP A CA 1
ATOM 1494 C C . ASP A 1 192 ? -6.183 2.131 -16.815 1.00 92.56 192 ASP A C 1
ATOM 1496 O O . ASP A 1 192 ? -6.196 2.781 -17.859 1.00 92.56 192 ASP A O 1
ATOM 1500 N N . GLN A 1 193 ? -6.503 2.679 -15.638 1.00 93.00 193 GLN A N 1
ATOM 1501 C CA . GLN A 1 193 ? -6.998 4.046 -15.456 1.00 93.00 193 GLN A CA 1
ATOM 1502 C C . GLN A 1 193 ? -6.358 4.717 -14.232 1.00 93.00 193 GLN A C 1
ATOM 1504 O O . GLN A 1 193 ? -5.932 4.018 -13.307 1.00 93.00 193 GLN A O 1
ATOM 1509 N N . PRO A 1 194 ? -6.294 6.063 -14.198 1.00 93.25 194 PRO A N 1
ATOM 1510 C CA . PRO A 1 194 ? -5.828 6.789 -13.025 1.00 93.25 194 PRO A CA 1
ATOM 1511 C C . PRO A 1 194 ? -6.793 6.612 -11.849 1.00 93.25 194 PRO A C 1
ATOM 1513 O O . PRO A 1 194 ? -8.005 6.783 -11.991 1.00 93.25 194 PRO A O 1
ATOM 1516 N N . VAL A 1 195 ? -6.247 6.290 -10.678 1.00 92.44 195 VAL A N 1
ATOM 1517 C CA . VAL A 1 195 ? -7.022 5.980 -9.471 1.00 92.44 195 VAL A CA 1
ATOM 1518 C C . VAL A 1 195 ? -6.874 7.115 -8.462 1.00 92.44 195 VAL A C 1
ATOM 1520 O O . VAL A 1 195 ? -5.870 7.210 -7.763 1.00 92.44 195 VAL A O 1
ATOM 1523 N N . SER A 1 196 ? -7.898 7.967 -8.363 1.00 91.44 196 SER A N 1
ATOM 1524 C CA . SER A 1 196 ? -7.918 9.132 -7.462 1.00 91.44 196 SER A CA 1
ATOM 1525 C C . SER A 1 196 ? -8.664 8.899 -6.144 1.00 91.44 196 SER A C 1
ATOM 1527 O O . SER A 1 196 ? -8.554 9.700 -5.219 1.00 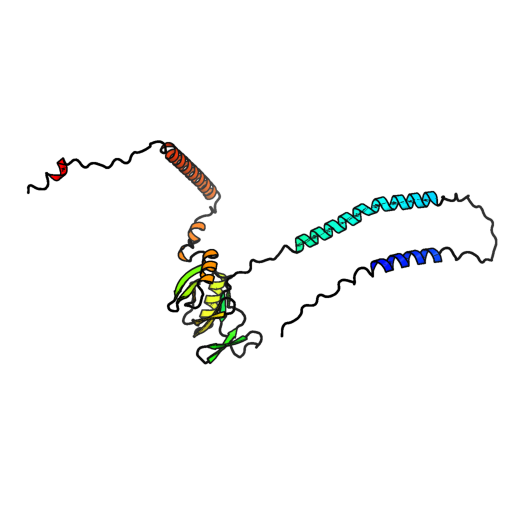91.44 196 SER A O 1
ATOM 1529 N N . ASN A 1 197 ? -9.428 7.809 -6.036 1.00 89.44 197 ASN A N 1
ATOM 1530 C CA . ASN A 1 197 ? -10.248 7.492 -4.862 1.00 89.44 197 ASN A CA 1
ATOM 1531 C C . ASN A 1 197 ? -9.443 6.904 -3.685 1.00 89.44 197 ASN A C 1
ATOM 1533 O O . ASN A 1 197 ? -9.997 6.736 -2.600 1.00 89.44 197 ASN A O 1
ATOM 1537 N N . GLY A 1 198 ? -8.165 6.571 -3.897 1.00 91.06 198 GLY A N 1
ATOM 1538 C CA . GLY A 1 198 ? -7.294 6.010 -2.864 1.00 91.06 198 GLY A CA 1
ATOM 1539 C C . GLY A 1 198 ? -7.654 4.588 -2.439 1.00 91.06 198 GLY A C 1
ATOM 1540 O O . GLY A 1 198 ? -7.226 4.153 -1.372 1.00 91.06 198 GLY A O 1
ATOM 1541 N N . ILE A 1 199 ? -8.450 3.861 -3.228 1.00 93.38 199 ILE A N 1
ATOM 1542 C CA . ILE A 1 199 ? -8.820 2.475 -2.932 1.00 93.38 199 ILE A CA 1
ATOM 1543 C C . ILE A 1 199 ? -7.984 1.553 -3.814 1.00 93.38 199 ILE A C 1
ATOM 1545 O O . ILE A 1 199 ? -8.048 1.626 -5.040 1.00 93.38 199 ILE A O 1
ATOM 1549 N N . PHE A 1 200 ? -7.217 0.669 -3.185 1.00 94.12 200 PHE A N 1
ATOM 1550 C CA . PHE A 1 200 ? -6.407 -0.336 -3.861 1.00 94.12 200 PHE A CA 1
ATOM 1551 C C . PHE A 1 200 ? -6.850 -1.731 -3.431 1.00 94.12 200 PHE A C 1
ATOM 1553 O O . PHE A 1 200 ? -6.891 -2.022 -2.240 1.00 94.12 200 PHE A O 1
ATOM 1560 N N . THR A 1 201 ? -7.171 -2.599 -4.387 1.00 93.06 201 THR A N 1
ATOM 1561 C CA . THR A 1 201 ? -7.684 -3.944 -4.098 1.00 93.06 201 THR A CA 1
ATOM 1562 C C . THR A 1 201 ? -6.681 -5.003 -4.520 1.00 93.06 201 THR A C 1
ATOM 1564 O O . THR A 1 201 ? -6.211 -5.004 -5.655 1.00 93.06 201 THR A O 1
ATOM 1567 N N . VAL A 1 202 ? -6.378 -5.906 -3.590 1.00 93.00 202 VAL A N 1
ATOM 1568 C CA . VAL A 1 202 ? -5.612 -7.133 -3.806 1.00 93.00 202 VAL A CA 1
ATOM 1569 C C . VAL A 1 202 ? -6.616 -8.268 -3.913 1.00 93.00 202 VAL A C 1
ATOM 1571 O O . VAL A 1 202 ? -7.360 -8.515 -2.963 1.00 93.00 202 VAL A O 1
ATOM 1574 N N . TRP A 1 203 ? -6.669 -8.941 -5.059 1.00 91.19 203 TRP A N 1
ATOM 1575 C CA . TRP A 1 203 ? -7.767 -9.867 -5.349 1.00 91.19 203 TRP A CA 1
ATOM 1576 C C . TRP A 1 203 ? -7.666 -11.190 -4.596 1.00 91.19 203 TRP A C 1
ATOM 1578 O O . TRP A 1 203 ? -8.688 -11.766 -4.237 1.00 91.19 203 TRP A O 1
ATOM 1588 N N . ARG A 1 204 ? -6.448 -11.686 -4.366 1.00 91.25 204 ARG A N 1
ATOM 1589 C CA . ARG A 1 204 ? -6.207 -13.024 -3.811 1.00 91.25 204 ARG A CA 1
ATOM 1590 C C . ARG A 1 204 ? -4.821 -13.157 -3.198 1.00 91.25 204 ARG A C 1
ATOM 1592 O O . ARG A 1 204 ? -3.969 -12.304 -3.416 1.00 91.25 204 ARG A O 1
ATOM 1599 N N . GLY A 1 205 ? -4.595 -14.271 -2.502 1.00 87.62 205 GLY A N 1
ATOM 1600 C CA . GLY A 1 205 ? -3.278 -14.739 -2.059 1.00 87.62 205 GLY A CA 1
ATOM 1601 C C . GLY A 1 205 ? -2.852 -14.281 -0.662 1.00 87.62 205 GLY A C 1
ATOM 1602 O O . GLY A 1 205 ? -1.681 -14.422 -0.305 1.00 87.62 205 GLY A O 1
ATOM 1603 N N . ILE A 1 206 ? -3.789 -13.785 0.153 1.00 90.38 206 ILE A N 1
ATOM 1604 C CA . ILE A 1 206 ? -3.552 -13.512 1.575 1.00 90.38 206 ILE A CA 1
ATOM 1605 C C . ILE A 1 206 ? -4.116 -14.671 2.423 1.00 90.38 206 ILE A C 1
ATOM 1607 O O . ILE A 1 206 ? -5.283 -15.036 2.253 1.00 90.38 206 ILE A O 1
ATOM 1611 N N . PRO A 1 207 ? -3.317 -15.276 3.328 1.00 90.62 207 PRO A N 1
ATOM 1612 C CA . PRO A 1 207 ? -3.784 -16.357 4.195 1.00 90.62 207 PRO A CA 1
ATOM 1613 C C . PRO A 1 207 ? -4.669 -15.835 5.339 1.00 90.62 207 PRO A C 1
ATOM 1615 O O . PRO A 1 207 ? -4.471 -14.723 5.831 1.00 90.62 207 PRO A O 1
ATOM 1618 N N . ALA A 1 208 ? -5.601 -16.672 5.806 1.00 89.56 208 ALA A N 1
ATOM 1619 C CA . ALA A 1 208 ? -6.588 -16.331 6.839 1.00 89.56 208 ALA A CA 1
ATOM 1620 C C . ALA A 1 208 ? -5.958 -15.814 8.149 1.00 89.56 208 ALA A C 1
ATOM 1622 O O . ALA A 1 208 ? -6.419 -14.825 8.717 1.00 89.56 208 ALA A O 1
ATOM 1623 N N . ASP A 1 209 ? -4.852 -16.425 8.585 1.00 89.12 209 ASP A N 1
ATOM 1624 C CA . ASP A 1 209 ? -4.137 -16.039 9.810 1.00 89.12 209 ASP A CA 1
ATOM 1625 C C . ASP A 1 209 ? -3.651 -14.585 9.774 1.00 89.12 209 ASP A C 1
ATOM 1627 O O . ASP A 1 209 ? -3.580 -13.900 10.799 1.00 89.12 209 ASP A O 1
ATOM 1631 N N . LEU A 1 210 ? -3.295 -14.108 8.579 1.00 88.12 210 LEU A N 1
ATOM 1632 C CA . LEU A 1 210 ? -2.816 -12.751 8.376 1.00 88.12 210 LEU A CA 1
ATOM 1633 C C . LEU A 1 210 ? -3.975 -11.760 8.389 1.00 88.12 210 LEU A C 1
ATOM 1635 O O . LEU A 1 210 ? -3.855 -10.701 9.002 1.00 88.12 210 LEU A O 1
ATOM 1639 N N . ILE A 1 211 ? -5.102 -12.133 7.785 1.00 90.19 211 ILE A N 1
ATOM 1640 C CA . ILE A 1 211 ? -6.329 -11.335 7.781 1.00 90.19 211 ILE A CA 1
ATOM 1641 C C . ILE A 1 211 ? -6.807 -11.059 9.201 1.00 90.19 211 ILE A C 1
ATOM 1643 O O . ILE A 1 211 ? -7.054 -9.901 9.525 1.00 90.19 211 ILE A O 1
ATOM 1647 N N . ALA A 1 212 ? -6.837 -12.074 10.068 1.00 89.75 212 ALA A N 1
ATOM 1648 C CA . ALA A 1 212 ? -7.228 -11.897 11.467 1.00 89.75 212 ALA A CA 1
ATOM 1649 C C . ALA A 1 212 ? -6.376 -10.821 12.167 1.00 89.75 212 ALA A C 1
ATOM 1651 O O . ALA A 1 212 ? -6.901 -9.949 12.854 1.00 89.75 212 ALA A O 1
ATOM 1652 N N . SER A 1 213 ? -5.061 -10.818 11.916 1.00 89.12 213 SER A N 1
ATOM 1653 C CA . SER A 1 213 ? -4.169 -9.786 12.465 1.00 89.12 213 SER A CA 1
ATOM 1654 C C . SER A 1 213 ? -4.329 -8.404 11.819 1.00 89.12 213 SER A C 1
ATOM 1656 O O . SER A 1 213 ? -4.002 -7.397 12.444 1.00 89.12 213 SER A O 1
ATOM 1658 N N . MET A 1 214 ? -4.817 -8.330 10.578 1.00 87.12 214 MET A N 1
ATOM 1659 C CA . MET A 1 214 ? -5.122 -7.057 9.923 1.00 87.12 214 MET A CA 1
ATOM 1660 C C . MET A 1 214 ? -6.431 -6.462 10.447 1.00 87.12 214 MET A C 1
ATOM 1662 O O . MET A 1 214 ? -6.471 -5.264 10.715 1.00 87.12 214 MET A O 1
ATOM 1666 N N . GLU A 1 215 ? -7.471 -7.282 10.608 1.00 88.56 215 GLU A N 1
ATOM 1667 C CA . GLU A 1 215 ? -8.784 -6.867 11.122 1.00 88.56 215 GLU A CA 1
ATOM 1668 C C . GLU A 1 215 ? -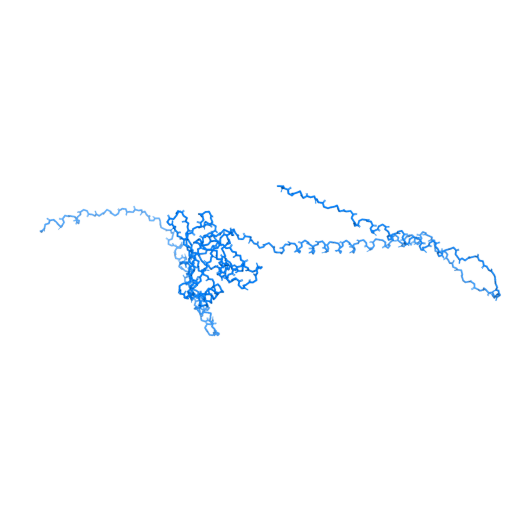8.722 -6.391 12.573 1.00 88.56 215 GLU A C 1
ATOM 1670 O O . GLU A 1 215 ? -9.439 -5.467 12.939 1.00 88.56 215 GLU A O 1
ATOM 1675 N N . GLU A 1 216 ? -7.831 -6.964 13.386 1.00 88.75 216 GLU A N 1
ATOM 1676 C CA . GLU A 1 216 ? -7.575 -6.478 14.746 1.00 88.75 216 GLU A CA 1
ATOM 1677 C C . GLU A 1 216 ? -6.950 -5.071 14.752 1.00 88.75 216 GLU A C 1
ATOM 1679 O O . GLU A 1 216 ? -7.233 -4.258 15.632 1.00 88.75 216 GLU A O 1
ATOM 1684 N N . LYS A 1 217 ? -6.089 -4.769 13.772 1.00 86.00 217 LYS A N 1
ATOM 1685 C CA . LYS A 1 217 ? -5.292 -3.536 13.754 1.00 86.00 217 LYS A CA 1
ATOM 1686 C C . LYS A 1 217 ? -5.988 -2.363 13.061 1.00 86.00 217 LYS A C 1
ATOM 1688 O O . LYS A 1 217 ? -5.786 -1.219 13.469 1.00 86.00 217 LYS A O 1
ATOM 1693 N N . TYR A 1 218 ? -6.731 -2.617 11.986 1.00 86.12 218 TYR A N 1
ATOM 1694 C CA . TYR A 1 218 ? -7.286 -1.572 11.126 1.00 86.12 218 TYR A CA 1
ATOM 1695 C C . TYR A 1 218 ? -8.815 -1.556 11.163 1.00 86.12 218 TYR A C 1
ATOM 1697 O O . TYR A 1 218 ? -9.436 -2.615 11.092 1.00 86.12 218 TYR A O 1
ATOM 1705 N N . PRO A 1 219 ? -9.440 -0.364 11.188 1.00 87.56 219 PRO A N 1
ATOM 1706 C CA . PRO A 1 219 ? -10.890 -0.258 11.108 1.00 87.56 219 PRO A CA 1
ATOM 1707 C C . PRO A 1 219 ? -11.397 -0.729 9.741 1.00 87.56 219 PRO A C 1
ATOM 1709 O O . PRO A 1 219 ? -10.701 -0.624 8.719 1.00 87.56 219 PRO A O 1
ATOM 1712 N N . LYS A 1 220 ? -12.645 -1.206 9.708 1.00 87.00 220 LYS A N 1
ATOM 1713 C CA . LYS A 1 220 ? -13.304 -1.575 8.453 1.00 87.00 220 LYS A CA 1
ATOM 1714 C C . LYS A 1 220 ? -13.621 -0.321 7.637 1.00 87.00 220 LYS A C 1
ATOM 1716 O O . LYS A 1 220 ? -14.009 0.705 8.191 1.00 87.00 220 LYS A O 1
ATOM 1721 N N . ILE A 1 221 ? -13.509 -0.399 6.307 1.00 80.94 221 ILE A N 1
ATOM 1722 C CA . ILE A 1 221 ? -13.754 0.754 5.409 1.00 80.94 221 ILE A CA 1
ATOM 1723 C C . ILE A 1 221 ? -15.125 1.412 5.649 1.00 80.94 221 ILE A C 1
ATOM 1725 O O . ILE A 1 221 ? -15.223 2.637 5.588 1.00 80.94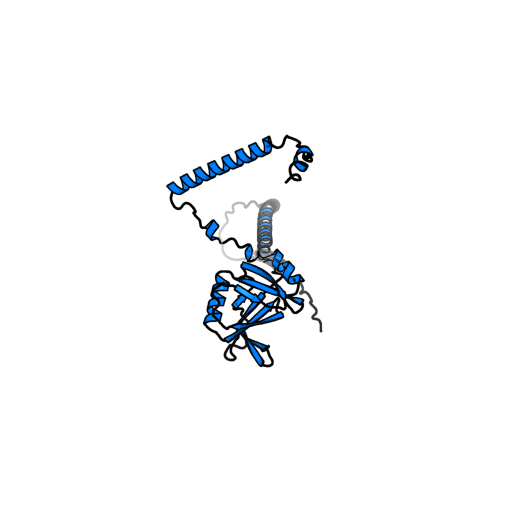 221 ILE A O 1
ATOM 1729 N N . ASN A 1 222 ? -16.155 0.624 5.971 1.00 70.69 222 ASN A N 1
ATOM 1730 C CA . ASN A 1 222 ? -17.520 1.117 6.194 1.00 70.69 222 ASN A CA 1
ATOM 1731 C C . ASN A 1 222 ? -17.709 1.842 7.540 1.00 70.69 222 ASN A C 1
ATOM 1733 O O . ASN A 1 222 ? -18.715 2.518 7.724 1.00 70.69 222 ASN A O 1
ATOM 1737 N N . GLU A 1 223 ? -16.761 1.715 8.470 1.00 63.12 223 GLU A N 1
ATOM 1738 C CA . GLU A 1 223 ? -16.816 2.323 9.808 1.00 63.12 223 GLU A CA 1
ATOM 1739 C C . GLU A 1 223 ? -16.049 3.649 9.881 1.00 63.12 223 GLU A C 1
ATOM 1741 O O . GLU A 1 223 ? -16.086 4.344 10.899 1.00 63.12 223 GLU A O 1
ATOM 1746 N N . LEU A 1 224 ? -15.359 4.033 8.800 1.00 59.16 224 LEU A N 1
ATOM 1747 C CA . LEU A 1 224 ? -14.745 5.348 8.693 1.00 59.16 224 LEU A CA 1
ATOM 1748 C C . LEU A 1 224 ? -15.838 6.404 8.537 1.00 59.16 224 LEU A C 1
ATOM 1750 O O . LEU A 1 224 ? -16.190 6.805 7.427 1.00 59.16 224 LEU A O 1
ATOM 1754 N N . ASN A 1 225 ? -16.345 6.872 9.674 1.00 53.03 225 ASN A N 1
ATOM 1755 C CA . ASN A 1 225 ? -17.155 8.073 9.751 1.00 53.03 225 ASN A CA 1
ATOM 1756 C C . ASN A 1 225 ? -16.389 9.210 9.078 1.00 53.03 225 ASN A C 1
ATOM 1758 O O . ASN A 1 225 ? -15.277 9.558 9.488 1.00 53.03 225 ASN A O 1
ATOM 1762 N N . SER A 1 226 ? -16.977 9.768 8.021 1.00 51.06 226 SER A N 1
ATOM 1763 C CA . SER A 1 226 ? -16.471 10.959 7.357 1.00 51.06 226 SER A CA 1
ATOM 1764 C C . SER A 1 226 ? -16.156 12.012 8.416 1.00 51.06 226 SER A C 1
ATOM 1766 O O . SER A 1 226 ? -17.026 12.457 9.163 1.00 51.06 226 SER A O 1
ATOM 1768 N N . SER A 1 227 ? -14.898 12.441 8.478 1.00 51.88 227 SER A N 1
ATOM 1769 C CA . SER A 1 227 ? -14.436 13.516 9.361 1.00 51.88 227 SER A CA 1
ATOM 1770 C C . SER A 1 227 ? -15.139 14.856 9.100 1.00 51.88 227 SER A C 1
ATOM 1772 O O . SER A 1 227 ? -14.943 15.803 9.859 1.00 51.88 227 SER A O 1
ATOM 1774 N N . SER A 1 228 ? -16.019 14.931 8.094 1.00 54.53 228 SER A N 1
ATOM 1775 C CA . SER A 1 228 ? -16.999 16.003 7.925 1.00 54.53 228 SER A CA 1
ATOM 1776 C C . SER A 1 228 ? -17.893 16.188 9.152 1.00 54.53 228 SER A C 1
ATOM 1778 O O . SER A 1 228 ? -18.214 17.324 9.470 1.00 54.53 228 SER A O 1
ATOM 1780 N N . THR A 1 229 ? -18.217 15.128 9.902 1.00 50.59 229 THR A N 1
ATOM 1781 C CA . THR A 1 229 ? -19.011 15.257 11.139 1.00 50.59 229 THR A CA 1
ATOM 1782 C C . THR A 1 229 ? -18.208 15.874 12.294 1.00 50.59 229 THR A C 1
ATOM 1784 O O . THR A 1 229 ? -18.788 16.468 13.193 1.00 50.59 229 THR A O 1
ATOM 1787 N N . PHE A 1 230 ? -16.871 15.789 12.280 1.00 49.47 230 PHE A N 1
ATOM 1788 C CA . PHE A 1 230 ? -16.021 16.451 13.286 1.00 49.47 230 PHE A CA 1
ATOM 1789 C C . PHE A 1 230 ? -15.557 17.853 12.852 1.00 49.47 230 PHE A C 1
ATOM 1791 O O . PHE A 1 230 ? -15.182 18.674 13.687 1.00 49.47 230 PHE A O 1
ATOM 1798 N N . LEU A 1 231 ? -15.590 18.143 11.547 1.00 56.47 231 LEU A N 1
ATOM 1799 C CA . LEU A 1 231 ? -15.312 19.469 10.988 1.00 56.47 231 LEU A CA 1
ATOM 1800 C C . LEU A 1 231 ? -16.530 20.405 10.999 1.00 56.47 231 LEU A C 1
ATOM 1802 O O . LEU A 1 231 ? -16.368 21.597 10.734 1.00 56.47 231 LEU A O 1
ATOM 1806 N N . GLU A 1 232 ? -17.720 19.919 11.360 1.00 53.41 232 GLU A N 1
ATOM 1807 C CA . GLU A 1 232 ? -18.871 20.769 11.672 1.00 53.41 232 GLU A CA 1
ATOM 1808 C C . GLU A 1 232 ? -18.653 21.501 13.009 1.00 53.41 232 GLU A C 1
ATOM 1810 O O . GLU A 1 232 ? -19.105 21.114 14.081 1.00 53.41 232 GLU A O 1
ATOM 1815 N N . MET A 1 233 ? -17.937 22.619 12.884 1.00 61.97 233 MET A N 1
ATOM 1816 C CA . MET A 1 233 ? -17.887 23.769 13.786 1.00 61.97 233 MET A CA 1
ATOM 1817 C C . MET A 1 233 ? -17.167 23.577 15.124 1.00 61.97 233 MET A C 1
ATOM 1819 O O . MET A 1 233 ? -17.758 23.497 16.202 1.00 61.97 233 MET A O 1
ATOM 1823 N N . THR A 1 234 ? -15.841 23.749 15.078 1.00 64.44 234 THR A N 1
ATOM 1824 C CA . THR A 1 234 ? -15.218 24.491 16.181 1.00 64.44 234 THR A CA 1
ATOM 1825 C C . THR A 1 234 ? -15.693 25.944 16.081 1.00 64.44 234 THR A C 1
ATOM 1827 O O . THR A 1 234 ? -15.541 26.553 15.022 1.00 64.44 234 THR A O 1
ATOM 1830 N N . PRO A 1 235 ? -16.297 26.515 17.138 1.00 64.38 235 PRO A N 1
ATOM 1831 C CA . PRO A 1 235 ? -16.826 27.867 17.077 1.00 64.38 235 PRO A CA 1
ATOM 1832 C C . PRO A 1 235 ? -15.678 28.848 16.841 1.00 64.38 235 PRO A C 1
ATOM 1834 O O . PRO A 1 235 ? -14.850 29.080 17.730 1.00 64.38 235 PRO A O 1
ATOM 1837 N N . SER A 1 236 ? -15.617 29.399 15.632 1.00 71.12 236 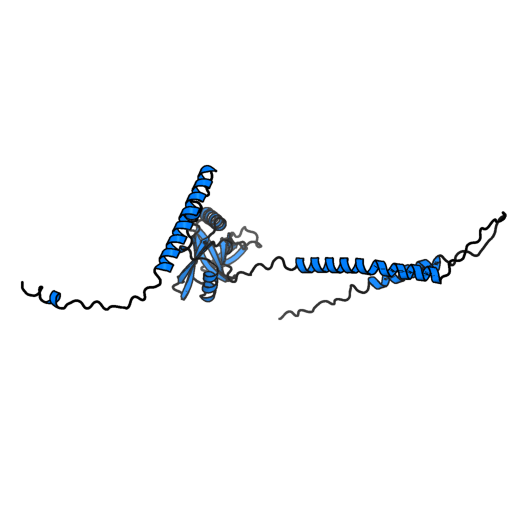SER A N 1
ATOM 1838 C CA . SER A 1 236 ? -14.506 30.244 15.188 1.00 71.12 236 SER A CA 1
ATOM 1839 C C . SER A 1 236 ? -14.565 31.631 15.833 1.00 71.12 236 SER A C 1
ATOM 1841 O O . SER A 1 236 ? -13.536 32.263 16.079 1.00 71.12 236 SER A O 1
ATOM 1843 N N . THR A 1 237 ? -15.769 32.090 16.192 1.00 79.75 237 THR A N 1
ATOM 1844 C CA . THR A 1 237 ? -15.982 33.403 16.808 1.00 79.75 237 THR A CA 1
ATOM 1845 C C . THR A 1 237 ? -16.263 33.319 18.313 1.00 79.75 237 THR A C 1
ATOM 1847 O O . THR A 1 237 ? -16.830 32.360 18.842 1.00 79.75 237 THR A O 1
ATOM 1850 N N . ARG A 1 238 ? -15.913 34.380 19.057 1.00 77.69 238 ARG A N 1
ATOM 1851 C CA . ARG A 1 238 ? -16.131 34.457 20.518 1.00 77.69 238 ARG A CA 1
ATOM 1852 C C . ARG A 1 238 ? -17.615 34.354 20.910 1.00 77.69 238 ARG A C 1
ATOM 1854 O O . ARG A 1 238 ? -17.918 33.859 21.997 1.00 77.69 238 ARG A O 1
ATOM 1861 N N . LYS A 1 239 ? -18.524 34.818 20.042 1.00 82.69 239 LYS A N 1
ATOM 1862 C CA . LYS A 1 239 ? -19.982 34.748 20.239 1.00 82.69 239 LYS A CA 1
ATOM 1863 C C . LYS A 1 239 ? -20.478 33.307 20.096 1.00 82.69 239 LYS A C 1
ATOM 1865 O O . LYS A 1 239 ? -21.115 32.794 21.011 1.00 82.69 239 LYS A O 1
ATOM 1870 N N . GLU A 1 240 ? -20.067 32.645 19.025 1.00 80.69 240 GLU A N 1
ATOM 1871 C CA . GLU A 1 240 ? -20.373 31.245 18.728 1.00 80.69 240 GLU A CA 1
ATOM 1872 C C . GLU A 1 240 ? -19.820 30.302 19.809 1.00 80.69 240 GLU A C 1
ATOM 1874 O O . GLU A 1 240 ? -20.512 29.396 20.262 1.00 80.69 240 GLU A O 1
ATOM 1879 N N . LYS A 1 241 ? -18.629 30.587 20.362 1.00 82.38 241 LYS A N 1
ATOM 1880 C CA . LYS A 1 241 ? -18.039 29.794 21.460 1.00 82.38 241 LYS A CA 1
ATOM 1881 C C . LYS A 1 241 ? -18.850 29.881 22.752 1.00 82.38 241 LYS A C 1
ATOM 1883 O O . LYS A 1 241 ? -18.953 28.904 23.496 1.00 82.38 241 LYS A O 1
ATOM 1888 N N . ARG A 1 242 ? -19.427 31.052 23.041 1.00 85.81 242 ARG A N 1
ATOM 1889 C CA . ARG A 1 242 ? -20.303 31.249 24.206 1.00 85.81 242 ARG A CA 1
ATOM 1890 C C . ARG A 1 242 ? -21.634 30.522 24.023 1.00 85.81 242 ARG A C 1
ATOM 1892 O O . ARG A 1 242 ? -22.155 29.978 24.994 1.00 85.81 242 ARG A O 1
ATOM 1899 N N . GLU A 1 243 ? -22.158 30.511 22.805 1.00 84.00 243 GLU A N 1
ATOM 1900 C CA . GLU A 1 243 ? -23.412 29.849 22.449 1.00 84.00 243 GLU A CA 1
ATOM 1901 C C . GLU A 1 243 ? -23.276 28.324 22.445 1.00 84.00 243 GLU A C 1
ATOM 1903 O O . GLU A 1 243 ? -24.042 27.653 23.133 1.00 84.00 243 GLU A O 1
ATOM 1908 N N . ALA A 1 244 ? -22.214 27.790 21.839 1.00 83.12 244 ALA A N 1
ATOM 1909 C CA . ALA A 1 244 ? -21.868 26.371 21.889 1.00 83.12 244 ALA A CA 1
ATOM 1910 C C . ALA A 1 244 ? -21.710 25.870 23.334 1.00 83.12 244 ALA A C 1
ATOM 1912 O O . ALA A 1 244 ? -22.275 24.845 23.705 1.00 83.12 244 ALA A O 1
ATOM 1913 N N . LYS A 1 245 ? -21.027 26.635 24.203 1.00 84.44 245 LYS A N 1
ATOM 1914 C CA . LYS A 1 245 ? -20.915 26.301 25.635 1.00 84.44 245 LYS A CA 1
ATOM 1915 C C . LYS A 1 245 ? -22.275 26.304 26.341 1.00 84.44 245 LYS A C 1
ATOM 1917 O O . LYS A 1 245 ? -22.515 25.470 27.212 1.00 84.44 245 LYS A O 1
ATOM 1922 N N . ARG A 1 246 ? -23.159 27.245 25.993 1.00 86.31 246 ARG A N 1
ATOM 1923 C CA . ARG A 1 246 ? -24.504 27.332 26.576 1.00 86.31 246 ARG A CA 1
ATOM 1924 C C . ARG A 1 246 ? -25.364 26.145 26.144 1.00 86.31 246 ARG A C 1
ATOM 1926 O O . ARG A 1 246 ? -26.045 25.591 27.001 1.00 86.31 246 ARG A O 1
ATOM 1933 N N . ASN A 1 247 ? -25.295 25.741 24.879 1.00 84.88 247 ASN A N 1
ATOM 1934 C CA . ASN A 1 247 ? -26.053 24.607 24.348 1.00 84.88 247 ASN A CA 1
ATOM 1935 C C . ASN A 1 247 ? -25.526 23.282 24.910 1.00 84.88 247 ASN A C 1
ATOM 1937 O O . ASN A 1 247 ? -26.294 22.564 25.533 1.00 84.88 247 ASN A O 1
ATOM 1941 N N . ALA A 1 248 ? -24.207 23.059 24.915 1.00 85.25 248 ALA A N 1
ATOM 1942 C CA . ALA A 1 248 ? -23.610 21.879 25.547 1.00 85.25 248 ALA A CA 1
ATOM 1943 C C . ALA A 1 248 ? -23.986 21.737 27.037 1.00 85.25 248 ALA A C 1
ATOM 1945 O O . ALA A 1 248 ? -24.236 20.634 27.513 1.00 85.25 248 ALA A O 1
ATOM 1946 N N . SER A 1 249 ? -24.072 22.855 27.776 1.00 86.31 249 SER A N 1
ATOM 1947 C CA . SER A 1 249 ? -24.500 22.843 29.185 1.00 86.31 249 SER A CA 1
ATOM 1948 C C . SER A 1 249 ? -25.996 22.575 29.392 1.00 86.31 249 SER A C 1
ATOM 1950 O O . SER A 1 249 ? -26.402 22.215 30.496 1.00 86.31 249 SER A O 1
ATOM 1952 N N . ARG A 1 250 ? -26.829 22.805 28.370 1.00 86.75 250 ARG A N 1
ATOM 1953 C CA . ARG A 1 250 ? -28.256 22.454 28.383 1.00 86.75 250 ARG A CA 1
ATOM 1954 C C . ARG A 1 250 ? -28.431 20.986 28.044 1.00 86.75 250 ARG A C 1
ATOM 1956 O O . ARG A 1 250 ? -29.027 20.278 28.844 1.00 86.75 250 ARG A O 1
ATOM 1963 N N . ASP A 1 251 ? -27.796 20.526 26.973 1.00 85.19 251 ASP A N 1
ATOM 1964 C CA . ASP A 1 251 ? -27.847 19.131 26.539 1.00 85.19 251 ASP A CA 1
ATOM 1965 C C . ASP A 1 251 ? -27.320 18.192 27.633 1.00 85.19 251 ASP A C 1
ATOM 1967 O O . ASP A 1 251 ? -27.880 17.124 27.868 1.00 85.19 251 ASP A O 1
ATOM 1971 N N . SER A 1 252 ? -26.270 18.594 28.362 1.00 83.44 252 SER A N 1
ATOM 1972 C CA . SER A 1 252 ? -25.771 17.822 29.505 1.00 83.44 252 SER A CA 1
ATOM 1973 C C . SER A 1 252 ? -26.791 17.741 30.643 1.00 83.44 252 SER A C 1
ATOM 1975 O O . SER A 1 252 ? -26.950 16.681 31.239 1.00 83.44 252 SER A O 1
ATOM 1977 N N . LYS A 1 253 ? -27.504 18.837 30.936 1.00 91.19 253 LYS A N 1
ATOM 1978 C CA . LYS A 1 253 ? -28.547 18.872 31.975 1.00 91.19 253 LYS A CA 1
ATOM 1979 C C . LYS A 1 253 ? -29.781 18.072 31.575 1.00 91.19 253 LYS A C 1
ATOM 1981 O O . LYS A 1 253 ? -30.370 17.423 32.430 1.00 91.19 253 LYS A O 1
ATOM 1986 N N . GLU A 1 254 ? -30.164 18.111 30.304 1.00 87.50 254 GLU A N 1
ATOM 1987 C CA . GLU A 1 254 ? -31.278 17.327 29.770 1.00 87.50 254 GLU A CA 1
ATOM 1988 C C . GLU A 1 254 ? -30.962 15.834 29.797 1.00 87.50 254 GLU A C 1
ATOM 1990 O O . GLU A 1 254 ? -31.775 15.059 30.289 1.00 87.50 254 GLU A O 1
ATOM 1995 N N . LYS A 1 255 ? -29.752 15.432 29.390 1.00 87.88 255 LYS A N 1
ATOM 1996 C CA . LYS A 1 255 ? -29.293 14.040 29.516 1.00 87.88 255 LYS A CA 1
ATOM 1997 C C . LYS A 1 255 ? -29.250 13.581 30.971 1.00 87.88 255 LYS A C 1
ATOM 1999 O O . LYS A 1 255 ? -29.670 12.472 31.269 1.00 87.88 255 LYS A O 1
ATOM 2004 N N . GLU A 1 256 ? -28.784 14.422 31.890 1.00 86.88 256 GLU A N 1
ATOM 2005 C CA . GLU A 1 256 ? -28.766 14.090 33.318 1.00 86.88 256 GLU A CA 1
ATOM 2006 C C . GLU A 1 256 ? -30.184 13.993 33.909 1.00 86.88 256 GLU A C 1
ATOM 2008 O O . GLU A 1 256 ? -30.455 13.124 34.736 1.00 86.88 256 GLU A O 1
ATOM 2013 N N . ALA A 1 257 ? -31.109 14.852 33.474 1.00 85.12 257 ALA A N 1
ATOM 2014 C CA . ALA A 1 257 ? -32.515 14.779 33.859 1.00 85.12 257 ALA A CA 1
ATOM 2015 C C . ALA A 1 257 ? -33.203 13.531 33.286 1.00 85.12 257 ALA A C 1
ATOM 2017 O O . ALA A 1 257 ? -33.982 12.900 33.992 1.00 85.12 257 ALA A O 1
ATOM 2018 N N . GLU A 1 258 ? -32.889 13.151 32.050 1.00 83.31 258 GLU A N 1
ATOM 2019 C CA . GLU A 1 258 ? -33.382 11.937 31.397 1.00 83.31 258 GLU A CA 1
ATOM 2020 C C . GLU A 1 258 ? -32.855 10.672 32.085 1.00 83.31 258 GLU A C 1
ATOM 2022 O O . GLU A 1 258 ? -33.625 9.763 32.371 1.00 83.31 258 GLU A O 1
ATOM 2027 N N . VAL A 1 259 ? -31.569 10.635 32.451 1.00 83.75 259 VAL A N 1
ATOM 2028 C CA . VAL A 1 259 ? -30.997 9.547 33.261 1.00 83.75 259 VAL A CA 1
ATOM 2029 C C . VAL A 1 259 ? -31.677 9.473 34.629 1.00 83.75 259 VAL A C 1
ATOM 2031 O O . VAL A 1 259 ? -32.005 8.381 35.078 1.00 83.75 259 VAL A O 1
ATOM 2034 N N . LYS A 1 260 ? -31.960 10.617 35.270 1.00 82.50 260 LYS A N 1
ATOM 2035 C CA . LYS A 1 260 ? -32.699 10.661 36.544 1.00 82.50 260 LYS A CA 1
ATOM 2036 C C . LYS A 1 260 ? -34.147 10.190 36.411 1.00 82.50 260 LYS A C 1
ATOM 2038 O O . LYS A 1 260 ? -34.636 9.541 37.331 1.00 82.50 260 LYS A O 1
ATOM 2043 N N . ARG A 1 261 ? -34.824 10.506 35.301 1.00 76.88 261 ARG A N 1
ATOM 2044 C CA . ARG A 1 261 ? -36.173 10.003 34.983 1.00 76.88 261 ARG A CA 1
ATOM 2045 C C . ARG A 1 261 ? -36.146 8.491 34.794 1.00 76.88 261 ARG A C 1
ATOM 2047 O O . ARG A 1 261 ? -36.800 7.798 35.555 1.00 76.88 261 ARG A O 1
ATOM 2054 N N . ARG A 1 262 ? -35.259 7.985 33.935 1.00 72.69 262 ARG A N 1
ATOM 2055 C CA . ARG A 1 262 ? -35.062 6.541 33.726 1.00 72.69 262 ARG A CA 1
ATOM 2056 C C . ARG A 1 262 ? -34.733 5.796 35.020 1.00 72.69 262 ARG A C 1
ATOM 2058 O O . ARG A 1 262 ? -35.325 4.765 35.281 1.00 72.69 262 ARG A O 1
ATOM 2065 N N . SER A 1 263 ? -33.875 6.354 35.878 1.00 71.62 263 SER A N 1
ATOM 2066 C CA . SER A 1 263 ? -33.559 5.750 37.183 1.00 71.62 263 SER A CA 1
ATOM 2067 C C . SER A 1 263 ? -34.692 5.838 38.212 1.00 71.62 263 SER A C 1
ATOM 2069 O O . SER A 1 263 ? -34.659 5.135 39.216 1.00 71.62 263 SER A O 1
ATOM 2071 N N . ARG A 1 264 ? -35.655 6.749 38.018 1.00 64.56 264 ARG A N 1
ATOM 2072 C CA . ARG A 1 264 ? -36.838 6.897 38.878 1.00 64.56 264 ARG A CA 1
ATOM 2073 C C . ARG A 1 264 ? -37.974 5.979 38.418 1.00 64.56 264 ARG A C 1
ATOM 2075 O O . ARG A 1 264 ? -38.741 5.544 39.265 1.00 64.56 264 ARG A O 1
ATOM 2082 N N . ASP A 1 265 ? -38.030 5.679 37.124 1.00 57.06 265 ASP A N 1
ATOM 2083 C CA . ASP A 1 265 ? -38.992 4.755 36.521 1.00 57.06 265 ASP A CA 1
ATOM 2084 C C . ASP A 1 265 ? -38.545 3.275 36.645 1.00 57.06 265 ASP A C 1
ATOM 2086 O O . ASP A 1 265 ? -39.339 2.371 36.425 1.00 57.06 265 ASP A O 1
ATOM 2090 N N . GLU A 1 266 ? -37.306 2.992 37.078 1.00 51.25 266 GLU A N 1
ATOM 2091 C CA . GLU A 1 266 ? -36.772 1.632 37.315 1.00 51.25 266 GLU A CA 1
ATOM 2092 C C . GLU A 1 266 ? -37.108 1.076 38.723 1.00 51.25 266 GLU A C 1
ATOM 2094 O O . GLU A 1 266 ? -36.299 0.421 39.382 1.00 51.25 266 GLU A O 1
ATOM 2099 N N . PHE A 1 267 ? -38.322 1.352 39.207 1.00 47.78 267 PHE A N 1
ATOM 2100 C CA . PHE A 1 267 ? -38.950 0.625 40.317 1.00 47.78 267 PHE A CA 1
ATOM 2101 C C . PHE A 1 267 ? -40.450 0.465 40.048 1.00 47.78 267 PHE A C 1
ATOM 2103 O O . PHE A 1 267 ? -41.285 1.035 40.744 1.00 47.78 267 PHE A O 1
ATOM 2110 N N . ASP A 1 268 ? -40.778 -0.326 39.030 1.00 48.78 268 ASP A N 1
ATOM 2111 C CA . ASP A 1 268 ? -42.052 -1.038 38.960 1.00 48.78 268 ASP A CA 1
ATOM 2112 C C . ASP A 1 268 ? -41.781 -2.437 38.374 1.00 48.78 268 ASP A C 1
ATOM 2114 O O . ASP A 1 268 ? -41.285 -2.544 37.248 1.00 48.78 268 ASP A O 1
ATOM 2118 N N . PRO A 1 269 ? -41.986 -3.536 39.123 1.00 50.28 269 PRO A N 1
ATOM 2119 C CA . PRO A 1 269 ? -41.876 -4.874 38.565 1.00 50.28 269 PRO A CA 1
ATOM 2120 C C . PRO A 1 269 ? -43.134 -5.165 37.736 1.00 50.28 269 PRO A C 1
ATOM 2122 O O . PRO A 1 269 ? -44.092 -5.749 38.240 1.00 50.28 269 PRO A O 1
ATOM 2125 N N . GLU A 1 270 ? -43.146 -4.762 36.465 1.00 44.59 270 GLU A N 1
ATOM 2126 C CA . GLU A 1 270 ? -44.201 -5.181 35.539 1.00 44.59 270 GLU A CA 1
ATOM 2127 C C . GLU A 1 270 ? -44.125 -6.702 35.312 1.00 44.59 270 GLU A C 1
ATOM 2129 O O . GLU A 1 270 ? -43.155 -7.252 34.782 1.00 44.59 270 GLU A O 1
ATOM 2134 N N . LEU A 1 271 ? -45.168 -7.391 35.777 1.00 50.16 271 LEU A N 1
ATOM 2135 C CA . LEU A 1 271 ? -45.463 -8.791 35.493 1.00 50.16 271 LEU A CA 1
ATOM 2136 C C . LEU A 1 271 ? -45.764 -8.968 33.992 1.00 50.16 271 LEU A C 1
ATOM 2138 O O . LEU A 1 271 ? -46.423 -8.112 33.403 1.00 50.16 271 LEU A O 1
ATOM 2142 N N . PRO A 1 272 ? -45.378 -10.093 33.364 1.00 51.38 272 PRO A N 1
ATOM 2143 C CA . PRO A 1 272 ? -45.829 -10.411 32.016 1.00 51.38 272 PRO A CA 1
ATOM 2144 C C . PRO A 1 272 ? -47.303 -10.844 32.053 1.00 51.38 272 PRO A C 1
ATOM 2146 O O . PRO A 1 272 ? -47.611 -12.015 32.284 1.00 51.38 272 PRO A O 1
ATOM 2149 N N . GLU A 1 273 ? -48.227 -9.914 31.819 1.00 46.41 273 GLU A N 1
ATOM 2150 C CA . GLU A 1 273 ? -49.619 -10.259 31.535 1.00 46.41 273 GLU A CA 1
ATOM 2151 C C . GLU A 1 273 ? -49.761 -10.622 30.055 1.00 46.41 273 GLU A C 1
ATOM 2153 O O . GLU A 1 273 ? -49.809 -9.782 29.160 1.00 46.41 273 GLU A O 1
ATOM 2158 N N . ASN A 1 274 ? -49.820 -11.932 29.814 1.00 49.41 274 ASN A N 1
ATOM 2159 C CA . ASN A 1 274 ? -50.476 -12.493 28.645 1.00 49.41 274 ASN A CA 1
ATOM 2160 C C . ASN A 1 274 ? -51.877 -11.879 28.536 1.00 49.41 274 ASN A C 1
ATOM 2162 O O . ASN A 1 274 ? -52.773 -12.226 29.307 1.00 49.41 274 ASN A O 1
ATOM 2166 N N . GLU A 1 275 ? -52.056 -10.983 27.573 1.00 48.28 275 GLU A N 1
ATOM 2167 C CA . GLU A 1 275 ? -53.342 -10.400 27.224 1.00 48.28 275 GLU A CA 1
ATOM 2168 C C . GLU A 1 275 ? -54.272 -11.511 26.711 1.00 48.28 275 GLU A C 1
ATOM 2170 O O . GLU A 1 275 ? -54.182 -11.993 25.579 1.00 48.28 275 GLU A O 1
ATOM 2175 N N . ILE A 1 276 ? -55.156 -11.971 27.595 1.00 57.06 276 ILE A N 1
ATOM 2176 C CA . ILE A 1 276 ? -56.284 -12.831 27.257 1.00 57.06 276 ILE A CA 1
ATOM 2177 C C . ILE A 1 276 ? -57.259 -11.959 26.471 1.00 57.06 276 ILE A C 1
ATOM 2179 O O . ILE A 1 276 ? -58.008 -11.168 27.041 1.00 57.06 276 ILE A O 1
ATOM 2183 N N . VAL A 1 277 ? -57.255 -12.113 25.150 1.00 55.38 277 VAL A N 1
ATOM 2184 C CA . VAL A 1 277 ? -58.293 -11.543 24.290 1.00 55.38 277 VAL A CA 1
ATOM 2185 C C . VAL A 1 277 ? -59.648 -12.128 24.726 1.00 55.38 277 VAL A C 1
ATOM 2187 O O . VAL A 1 277 ? -59.806 -13.353 24.724 1.00 55.38 277 VAL A O 1
ATOM 2190 N N . PRO A 1 278 ? -60.648 -11.310 25.104 1.00 53.97 278 PRO A N 1
ATOM 2191 C CA . PRO A 1 278 ? -61.963 -11.823 25.462 1.00 53.97 278 PRO A CA 1
ATOM 2192 C C . PRO A 1 278 ? -62.658 -12.429 24.231 1.00 53.97 278 PRO A C 1
ATOM 2194 O O . PRO A 1 278 ? -62.794 -11.793 23.184 1.00 53.97 278 PRO A O 1
ATOM 2197 N N . LEU A 1 279 ? -63.132 -13.673 24.381 1.00 53.41 279 LEU A N 1
ATOM 2198 C CA . LEU A 1 279 ? -63.801 -14.498 23.358 1.00 53.41 279 LEU A CA 1
ATOM 2199 C C . LEU A 1 279 ? -65.021 -13.836 22.686 1.00 53.41 279 LEU A C 1
ATOM 2201 O O . LEU A 1 279 ? -65.481 -14.313 21.650 1.00 53.41 279 LEU A O 1
ATOM 2205 N N . SER A 1 280 ? -65.542 -12.743 23.248 1.00 56.25 280 SER A N 1
ATOM 2206 C CA . SER A 1 280 ? -66.685 -12.004 22.709 1.00 56.25 280 SER A CA 1
ATOM 2207 C C . SER A 1 280 ? -66.420 -11.392 21.332 1.00 56.25 280 SER A C 1
ATOM 2209 O O . SER A 1 280 ? -67.358 -11.227 20.563 1.00 56.25 280 SER A O 1
ATOM 2211 N N . ASN A 1 281 ? -65.161 -11.122 20.975 1.00 56.16 281 ASN A N 1
ATOM 2212 C CA . ASN A 1 281 ? -64.826 -10.482 19.697 1.00 56.16 281 ASN A CA 1
ATOM 2213 C C . ASN A 1 281 ? -64.640 -11.465 18.522 1.00 56.16 281 ASN A C 1
ATOM 2215 O O . ASN A 1 281 ? -64.474 -11.023 17.388 1.00 56.16 281 ASN A O 1
ATOM 2219 N N . LEU A 1 282 ? -64.674 -12.785 18.756 1.00 57.00 282 LEU A N 1
ATOM 2220 C CA . LEU A 1 282 ? -64.506 -13.802 17.702 1.00 57.00 282 LEU A CA 1
ATOM 2221 C C . LEU A 1 282 ? -65.826 -14.327 17.112 1.00 57.00 282 LEU A C 1
ATOM 2223 O O . LEU A 1 282 ? -65.800 -14.989 16.077 1.00 57.00 282 LEU A O 1
ATOM 2227 N N . LEU A 1 283 ? -66.976 -14.027 17.725 1.00 57.59 283 LEU A N 1
ATOM 2228 C CA . LEU A 1 283 ? -68.283 -14.523 17.266 1.00 57.59 283 LEU A CA 1
ATOM 2229 C C . LEU A 1 283 ? -69.052 -13.541 16.366 1.00 57.59 283 LEU A C 1
ATOM 2231 O O . LEU A 1 283 ? -69.907 -13.981 15.602 1.00 57.59 283 LEU A O 1
ATOM 2235 N N . ASP A 1 284 ? -68.701 -12.252 16.362 1.00 55.88 284 ASP A N 1
ATOM 2236 C CA . ASP A 1 284 ? -69.422 -11.235 15.576 1.00 55.88 284 ASP A CA 1
ATOM 2237 C C . ASP A 1 284 ? -69.037 -11.187 14.086 1.00 55.88 284 ASP A C 1
ATOM 2239 O O . ASP A 1 284 ? -69.729 -10.558 13.289 1.00 55.88 284 ASP A O 1
ATOM 2243 N N . ASN A 1 285 ? -67.975 -11.887 13.665 1.00 54.22 285 ASN A N 1
ATOM 2244 C CA . ASN A 1 285 ? -67.503 -11.853 12.273 1.00 54.22 285 ASN A CA 1
ATOM 2245 C C . ASN A 1 285 ? -67.905 -13.083 11.432 1.00 54.22 285 ASN A C 1
ATOM 2247 O O . ASN A 1 285 ? -67.353 -13.294 10.356 1.00 54.22 285 ASN A O 1
ATOM 2251 N N . THR A 1 286 ? -68.849 -13.910 11.910 1.00 53.91 286 THR A N 1
ATOM 2252 C CA . THR A 1 286 ? -69.314 -15.126 11.194 1.00 53.91 286 THR A CA 1
ATOM 2253 C C . THR A 1 286 ? -70.796 -15.073 10.781 1.00 53.91 286 THR A C 1
ATOM 2255 O O . THR A 1 286 ? -71.339 -16.061 10.297 1.00 53.91 286 THR A O 1
ATOM 2258 N N . SER A 1 287 ? -71.475 -13.925 10.901 1.00 55.22 287 SER A N 1
ATOM 2259 C CA . SER A 1 287 ? -72.812 -13.741 10.310 1.00 55.22 287 SER A CA 1
ATOM 2260 C C . SER A 1 287 ? -72.848 -12.561 9.340 1.00 55.22 287 SER A C 1
ATOM 2262 O O . SER A 1 287 ? -73.366 -11.490 9.665 1.00 55.22 287 SER A O 1
ATOM 2264 N N . ARG A 1 288 ? -72.301 -12.759 8.141 1.00 43.97 288 ARG A N 1
ATOM 2265 C CA . ARG A 1 288 ? -72.706 -12.058 6.916 1.00 43.97 288 ARG A CA 1
ATOM 2266 C C . ARG A 1 288 ? -72.222 -12.799 5.683 1.00 43.97 288 ARG A C 1
ATOM 2268 O O . ARG A 1 288 ? -71.058 -13.246 5.697 1.00 43.97 288 ARG A O 1
#

Foldseek 3Di:
DDDDDDDDDDDPPVPVVVVVVVVVVVVVVVVPPPDDDDDDDDDDDDDDDDDPDDPVVVVVVVVVVVVVPVPVVVVVVVVVVVVVVVVVPPDPDPDQPKKKFKWWWDDPPDDPVQWDWDQDPNDITIIGPDGLDMPVQFAAKDWDQAPVRFIKIKTQGHPSLLVSQQVCLVVDAQTWMWMDMPNHTADIDHRHHRRNRRIDMRRGRHHPVSVVSRPVPHHHPVPPDPCVVVVPDPPPDPVSVVVVVVVVVVVVVVVVVVVVVVVVVPPDPDDPDPPDDPPPVVPPPPDD

Sequence (288 aa):
MPWRNDPLPQSGVLILAASFKARFLTQYSILSSRRSATPGRSGPSTRPSHKTVSSAEFLSWVAKQEAIWFPITHMHRLLLAFLLITGLSACQTPKDKVIITVHSQGTDMDSPKTIFRRPVNGRTMVFKIIPEFSTQSVSAIHTFPADDGTYGVSLKLDFKGTQSLDIVTRLRPGEILMTMVNGAVVDYVRIDQPVSNGIFTVWRGIPADLIASMEEKYPKINELNSSSTFLEMTPSTRKEKREAKRNASRDSKEKEAEVKRRSRDEFDPELPENEIVPLSNLLDNTSR

Secondary structure (DSSP, 8-state):
-PPP-PPPP--SSSHHHHHHHHHHHHHHHHSSS---------------------HHHHHHHHHHHHHHHHHHHHHHHHHHHHHHHHHTTS------S--EEEEEB--TTS-TTTEEEEEETTEEEEEESS-SEEGGGEEEEEEEE-TTSSEEEEEEE-HHHHHHHHHHHHHSTTPEEEEEETTEEEEEEE--S---S-EEEEEEEE-HHHHHHHHHHS-BGGG---THHHHS----SHHHHHHHHHHHHHHHHHHHHHHHHHHHHS------------GGGSSTTS--